Protein AF-A0A8S0YSN0-F1 (afdb_monomer_lite)

Structure (mmCIF, N/CA/C/O backbone):
data_AF-A0A8S0YSN0-F1
#
_entry.id   AF-A0A8S0YSN0-F1
#
loop_
_atom_site.group_PDB
_atom_site.id
_atom_site.type_symbol
_atom_site.label_atom_id
_atom_site.label_alt_id
_atom_site.label_comp_id
_atom_site.label_asym_id
_atom_site.label_entity_id
_atom_site.label_seq_id
_atom_site.pdbx_PDB_ins_code
_atom_site.Cartn_x
_atom_site.Cartn_y
_atom_site.Cartn_z
_atom_site.occupancy
_atom_site.B_iso_or_equiv
_atom_site.auth_seq_id
_atom_site.auth_comp_id
_atom_site.auth_asym_id
_atom_site.auth_atom_id
_atom_site.pdbx_PDB_model_num
ATOM 1 N N . MET A 1 1 ? 36.891 1.157 -20.241 1.00 52.44 1 MET A N 1
ATOM 2 C CA . MET A 1 1 ? 36.352 1.117 -18.858 1.00 52.44 1 MET A CA 1
ATOM 3 C C . MET A 1 1 ? 35.032 1.884 -18.650 1.00 52.44 1 MET A C 1
ATOM 5 O O . MET A 1 1 ? 34.377 1.630 -17.652 1.00 52.44 1 MET A O 1
ATOM 9 N N . GLY A 1 2 ? 34.573 2.764 -19.559 1.00 60.47 2 GLY A N 1
ATOM 10 C CA . GLY A 1 2 ? 33.332 3.544 -19.354 1.00 60.47 2 GLY A CA 1
ATOM 11 C C . GLY A 1 2 ? 31.995 2.825 -19.621 1.00 60.47 2 GLY A C 1
ATOM 12 O O . GLY A 1 2 ? 30.986 3.209 -19.040 1.00 60.47 2 GLY A O 1
ATOM 13 N N . GLY A 1 3 ? 31.969 1.784 -20.464 1.00 69.50 3 GLY A N 1
ATOM 14 C CA . GLY A 1 3 ? 30.727 1.084 -20.844 1.00 69.50 3 GLY A CA 1
ATOM 15 C C . GLY A 1 3 ? 30.120 0.228 -19.726 1.00 69.50 3 GLY A C 1
ATOM 16 O O . GLY A 1 3 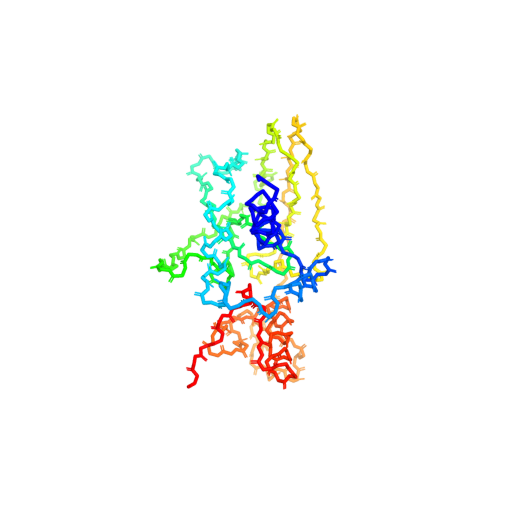? 28.929 0.325 -19.458 1.00 69.50 3 GLY A O 1
ATOM 17 N N . SER A 1 4 ? 30.953 -0.535 -19.010 1.00 76.25 4 SER A N 1
ATOM 18 C CA . SER A 1 4 ? 30.518 -1.386 -17.889 1.00 76.25 4 SER A CA 1
ATOM 19 C C . SER A 1 4 ? 29.930 -0.562 -16.733 1.00 76.25 4 SER A C 1
ATOM 21 O O . SER A 1 4 ? 28.870 -0.898 -16.217 1.00 76.25 4 SER A O 1
ATOM 23 N N . ARG A 1 5 ? 30.528 0.593 -16.402 1.00 85.44 5 ARG A N 1
ATOM 24 C CA . ARG A 1 5 ? 30.005 1.494 -15.360 1.00 85.44 5 ARG A CA 1
ATOM 25 C C . ARG A 1 5 ? 28.637 2.091 -15.715 1.00 85.44 5 ARG A C 1
ATOM 27 O O . ARG A 1 5 ? 27.805 2.236 -14.830 1.00 85.44 5 ARG A O 1
ATOM 34 N N . ARG A 1 6 ? 28.387 2.418 -16.989 1.00 88.00 6 ARG A N 1
ATOM 35 C CA . ARG A 1 6 ? 27.074 2.923 -17.440 1.00 88.00 6 ARG A CA 1
ATOM 36 C C . ARG A 1 6 ? 25.987 1.854 -17.362 1.00 88.00 6 ARG A C 1
ATOM 38 O O . ARG A 1 6 ? 24.873 2.173 -16.973 1.00 88.00 6 ARG A O 1
ATOM 45 N N . LEU A 1 7 ? 26.324 0.609 -17.695 1.00 91.56 7 LEU A N 1
ATOM 46 C CA . LEU A 1 7 ? 25.391 -0.513 -17.608 1.00 91.56 7 LEU A CA 1
ATOM 47 C C . LEU A 1 7 ? 24.988 -0.804 -16.156 1.00 91.56 7 LEU A C 1
ATOM 49 O O . LEU A 1 7 ? 23.814 -1.006 -15.877 1.00 91.56 7 LEU A O 1
ATOM 53 N N . VAL A 1 8 ? 25.948 -0.763 -15.225 1.00 93.00 8 VAL A N 1
ATOM 54 C CA . VAL A 1 8 ? 25.660 -0.931 -13.791 1.00 93.00 8 VAL A CA 1
ATOM 55 C C . VAL A 1 8 ? 24.715 0.162 -13.292 1.00 93.00 8 VAL A C 1
ATOM 57 O O . VAL A 1 8 ? 23.721 -0.155 -12.653 1.00 93.00 8 VAL A O 1
ATOM 60 N N . LEU A 1 9 ? 24.977 1.430 -13.624 1.00 95.00 9 LEU A N 1
ATOM 61 C CA . LEU A 1 9 ? 24.098 2.538 -13.230 1.00 95.00 9 LEU A CA 1
ATOM 62 C C . LEU A 1 9 ? 22.681 2.383 -13.801 1.00 95.00 9 LEU A C 1
ATOM 64 O O . LEU A 1 9 ? 21.715 2.602 -13.087 1.00 95.00 9 LEU A O 1
ATOM 68 N N . TYR A 1 10 ? 22.550 1.933 -15.053 1.00 95.69 10 TYR A N 1
ATOM 69 C CA . TYR A 1 10 ? 21.247 1.709 -15.680 1.00 95.69 10 TYR A CA 1
ATOM 70 C C . TYR A 1 10 ? 20.369 0.718 -14.900 1.00 95.69 10 TYR A C 1
ATOM 72 O O . TYR A 1 10 ? 19.194 0.996 -14.677 1.00 95.69 10 TYR A O 1
ATOM 80 N N . TYR A 1 11 ? 20.930 -0.414 -14.463 1.00 95.62 11 TYR A N 1
ATOM 81 C CA . TYR A 1 11 ? 20.171 -1.400 -13.688 1.00 95.62 11 TYR A CA 1
ATOM 82 C C . TYR A 1 11 ? 20.015 -1.020 -12.214 1.00 95.62 11 TYR A C 1
ATOM 84 O O . TYR A 1 11 ? 19.017 -1.398 -11.610 1.00 95.62 11 TYR A O 1
ATOM 92 N N . MET A 1 12 ? 20.939 -0.246 -11.636 1.00 95.56 12 MET A N 1
ATOM 93 C CA . MET A 1 12 ? 20.736 0.323 -10.298 1.00 95.56 12 MET A CA 1
ATOM 94 C C . MET A 1 12 ? 19.538 1.277 -10.285 1.00 95.56 12 MET A C 1
ATOM 96 O O . MET A 1 12 ? 18.651 1.101 -9.458 1.00 95.56 12 MET A O 1
ATOM 100 N N . ASP A 1 13 ? 19.435 2.180 -11.266 1.00 96.38 13 ASP A N 1
ATOM 101 C CA . ASP A 1 13 ? 18.269 3.061 -11.422 1.00 96.38 13 ASP A CA 1
ATOM 102 C C . ASP A 1 13 ? 16.961 2.257 -11.578 1.00 96.38 13 ASP A C 1
ATOM 104 O O . ASP A 1 13 ? 15.892 2.698 -11.159 1.00 96.38 13 ASP A O 1
ATOM 108 N N . PHE A 1 14 ? 17.010 1.093 -12.241 1.00 96.69 14 PHE A N 1
ATOM 109 C CA . PHE A 1 14 ? 15.848 0.212 -12.386 1.00 96.69 14 PHE A CA 1
ATOM 110 C C . PHE A 1 14 ? 15.438 -0.394 -11.045 1.00 96.69 14 PHE A C 1
ATOM 112 O O . PHE A 1 14 ? 14.259 -0.389 -10.705 1.00 96.69 14 PHE A O 1
ATOM 119 N N . ILE A 1 15 ? 16.408 -0.899 -10.283 1.00 95.94 15 ILE A N 1
ATOM 120 C CA . ILE A 1 15 ? 16.181 -1.490 -8.962 1.00 95.94 15 ILE A CA 1
ATOM 121 C C . ILE A 1 15 ? 15.625 -0.442 -7.993 1.00 95.94 15 ILE A C 1
ATOM 123 O O . ILE A 1 15 ? 14.650 -0.725 -7.302 1.00 95.94 15 ILE A O 1
ATOM 127 N N . GLU A 1 16 ? 16.192 0.766 -7.981 1.00 95.06 16 GLU A N 1
ATOM 128 C CA . GLU A 1 16 ? 15.693 1.887 -7.176 1.00 95.06 16 GLU A CA 1
ATOM 129 C C . GLU A 1 16 ? 14.254 2.242 -7.557 1.00 95.06 16 GLU A C 1
ATOM 131 O O . GLU A 1 16 ? 13.392 2.332 -6.687 1.00 95.06 16 GLU A O 1
ATOM 136 N N . LEU A 1 17 ? 13.960 2.346 -8.858 1.00 96.06 17 LEU A N 1
ATOM 137 C CA . LEU A 1 17 ? 12.602 2.601 -9.331 1.00 96.06 17 LEU A CA 1
ATOM 138 C C . LEU A 1 17 ? 11.628 1.485 -8.935 1.00 96.06 17 LEU A C 1
ATOM 140 O O . LEU A 1 17 ? 10.478 1.769 -8.615 1.00 96.06 17 LEU A O 1
ATOM 144 N N . VAL A 1 18 ? 12.055 0.222 -8.968 1.00 95.56 18 VAL A N 1
ATOM 145 C CA . VAL A 1 18 ? 11.228 -0.903 -8.518 1.00 95.56 18 VAL A CA 1
ATOM 146 C C . VAL A 1 18 ? 10.958 -0.797 -7.020 1.00 95.56 18 VAL A C 1
ATOM 148 O O . VAL A 1 18 ? 9.803 -0.924 -6.628 1.00 95.56 18 VAL A O 1
ATOM 151 N N . ALA A 1 19 ? 11.972 -0.531 -6.200 1.00 93.25 19 ALA A N 1
ATOM 152 C CA . ALA A 1 19 ? 11.839 -0.465 -4.746 1.00 93.25 19 ALA A CA 1
ATOM 153 C C . ALA A 1 19 ? 11.014 0.739 -4.255 1.00 93.25 19 ALA A C 1
ATOM 155 O O . ALA A 1 19 ? 10.259 0.605 -3.294 1.00 93.25 19 ALA A O 1
ATOM 156 N N . ASP A 1 20 ? 11.127 1.884 -4.931 1.00 92.94 20 ASP A N 1
ATOM 157 C CA . ASP A 1 20 ? 10.525 3.164 -4.530 1.00 92.94 20 ASP A CA 1
ATOM 158 C C . ASP A 1 20 ? 9.346 3.581 -5.430 1.00 92.94 20 ASP A C 1
ATOM 160 O O . ASP A 1 20 ? 9.003 4.757 -5.551 1.00 92.94 20 ASP A O 1
ATOM 164 N N . VAL A 1 21 ? 8.711 2.635 -6.135 1.00 95.12 21 VAL A N 1
ATOM 165 C CA . VAL A 1 21 ? 7.605 2.992 -7.036 1.00 95.12 21 VAL A CA 1
ATOM 166 C C . VAL A 1 21 ? 6.392 3.509 -6.260 1.00 95.12 21 VAL A C 1
ATOM 168 O O . VAL A 1 21 ? 5.848 2.843 -5.386 1.00 95.12 21 VAL A O 1
ATOM 171 N N . SER A 1 22 ? 5.873 4.657 -6.677 1.00 94.00 22 SER A N 1
ATOM 172 C CA . SER A 1 22 ? 4.601 5.219 -6.239 1.00 94.00 22 SER A CA 1
ATOM 173 C C . SER A 1 22 ? 3.742 5.540 -7.456 1.00 94.00 22 SER A C 1
ATOM 175 O O . SER A 1 22 ? 4.211 6.066 -8.469 1.00 94.00 22 SER A O 1
ATOM 177 N N . PHE A 1 23 ? 2.444 5.248 -7.355 1.00 94.00 23 PHE A N 1
ATOM 178 C CA . PHE A 1 23 ? 1.481 5.459 -8.433 1.00 94.00 23 PHE A CA 1
ATOM 179 C C . PHE A 1 23 ? 1.447 6.916 -8.911 1.00 94.00 23 PHE A C 1
ATOM 181 O O . PHE A 1 23 ? 1.227 7.162 -10.094 1.00 94.00 23 PHE A O 1
ATOM 188 N N . ARG A 1 24 ? 1.637 7.884 -8.003 1.00 92.00 24 ARG A N 1
ATOM 189 C CA . ARG A 1 24 ? 1.555 9.316 -8.334 1.00 92.00 24 ARG A CA 1
ATOM 190 C C . ARG A 1 24 ? 2.873 9.942 -8.752 1.00 92.00 24 ARG A C 1
ATOM 192 O O . ARG A 1 24 ? 2.845 10.937 -9.468 1.00 92.00 24 ARG A O 1
ATOM 199 N N . GLU A 1 25 ? 3.986 9.430 -8.246 1.00 92.94 25 GLU A N 1
ATOM 200 C CA . GLU A 1 25 ? 5.249 10.169 -8.279 1.00 92.94 25 GLU A CA 1
ATOM 201 C C . GLU A 1 25 ? 6.119 9.745 -9.461 1.00 92.94 25 GLU A C 1
ATOM 203 O O . GLU A 1 25 ? 6.585 10.591 -10.226 1.00 92.94 25 GLU A O 1
ATOM 208 N N . ASN A 1 26 ? 6.320 8.440 -9.646 1.00 94.81 26 ASN A N 1
ATOM 209 C CA . ASN A 1 26 ? 7.372 7.930 -10.525 1.00 94.81 26 ASN A CA 1
ATOM 210 C C . ASN A 1 26 ? 6.969 6.703 -11.364 1.00 94.81 26 ASN A C 1
ATOM 212 O O . ASN A 1 26 ? 7.810 6.181 -12.093 1.00 94.81 26 ASN A O 1
ATOM 216 N N . LEU A 1 27 ? 5.703 6.264 -11.353 1.00 94.12 27 LEU A N 1
ATOM 217 C CA . LEU A 1 27 ? 5.239 5.112 -12.145 1.00 94.12 27 LEU A CA 1
ATOM 218 C C . LEU A 1 27 ? 5.558 5.233 -13.649 1.00 94.12 27 LEU A C 1
ATOM 220 O O . LEU A 1 27 ? 5.901 4.251 -14.305 1.00 94.12 27 LEU A O 1
ATOM 224 N N . GLN A 1 28 ? 5.482 6.439 -14.206 1.00 93.81 28 GLN A N 1
ATOM 225 C CA . GLN A 1 28 ? 5.822 6.736 -15.599 1.00 93.81 28 GLN A CA 1
ATOM 226 C C . GLN A 1 28 ? 7.300 6.484 -15.939 1.00 93.81 28 GLN A C 1
ATOM 228 O O . GLN A 1 28 ? 7.636 6.260 -17.100 1.00 93.81 28 GLN A O 1
ATOM 233 N N . ASN A 1 29 ? 8.195 6.471 -14.946 1.00 96.12 29 ASN A N 1
ATOM 234 C CA . ASN A 1 29 ? 9.631 6.303 -15.179 1.00 96.12 29 ASN A CA 1
ATOM 235 C C . ASN A 1 29 ? 9.972 4.893 -15.697 1.00 96.12 29 ASN A C 1
ATOM 237 O O . ASN A 1 29 ? 11.034 4.702 -16.293 1.00 96.12 29 ASN A O 1
ATOM 241 N N . PHE A 1 30 ? 9.051 3.926 -15.573 1.00 94.25 30 PHE A N 1
ATOM 242 C CA . PHE A 1 30 ? 9.190 2.597 -16.174 1.00 94.25 30 PHE A CA 1
ATOM 243 C C . PHE A 1 30 ? 9.258 2.632 -17.709 1.00 94.25 30 PHE A C 1
ATOM 245 O O . PHE A 1 30 ? 9.786 1.697 -18.310 1.00 94.25 30 PHE A O 1
ATOM 252 N N . TRP A 1 31 ? 8.815 3.717 -18.362 1.00 93.50 31 TRP A N 1
ATOM 253 C CA . TRP A 1 31 ? 8.947 3.881 -19.815 1.00 93.50 31 TRP A CA 1
ATOM 254 C C . TRP A 1 31 ? 10.400 3.800 -20.305 1.00 93.50 31 TRP A C 1
ATOM 256 O O . TRP A 1 31 ? 10.635 3.316 -21.410 1.00 93.50 31 TRP A O 1
ATOM 266 N N . LYS A 1 32 ? 11.385 4.178 -19.472 1.00 95.44 32 LYS A N 1
ATOM 267 C CA . LYS A 1 32 ? 12.825 4.050 -19.781 1.00 95.44 32 LYS A CA 1
ATOM 268 C C . LYS A 1 32 ? 13.250 2.601 -20.074 1.00 95.44 32 LYS A C 1
ATOM 270 O O . LYS A 1 32 ? 14.224 2.392 -20.795 1.00 95.44 32 LYS A O 1
ATOM 275 N N . TYR A 1 33 ? 12.525 1.623 -19.534 1.00 95.12 33 TYR A N 1
ATOM 276 C CA . TYR A 1 33 ? 12.859 0.198 -19.589 1.00 95.12 33 TYR A CA 1
ATOM 277 C C . TYR A 1 33 ? 11.899 -0.612 -20.473 1.00 95.12 33 TYR A C 1
ATOM 279 O O . TYR A 1 33 ? 12.026 -1.825 -20.575 1.00 95.12 33 TYR A O 1
ATOM 287 N N . GLN A 1 34 ? 10.937 0.036 -21.143 1.00 91.06 34 GLN A N 1
ATOM 288 C CA . GLN A 1 34 ? 9.882 -0.649 -21.903 1.00 91.06 34 GLN A CA 1
ATOM 289 C C . GLN A 1 34 ? 10.414 -1.519 -23.058 1.00 91.06 34 GLN A C 1
ATOM 291 O O . GLN A 1 34 ? 9.786 -2.514 -23.411 1.00 91.06 34 GLN A O 1
ATOM 296 N N . ALA A 1 35 ? 11.538 -1.124 -23.660 1.00 93.06 35 ALA A N 1
ATOM 297 C CA . ALA A 1 35 ? 12.163 -1.820 -24.787 1.00 93.06 35 ALA A CA 1
ATOM 298 C C . ALA A 1 35 ? 13.322 -2.744 -24.371 1.00 93.06 35 ALA A C 1
ATOM 300 O O . ALA A 1 35 ? 14.002 -3.288 -25.238 1.00 93.06 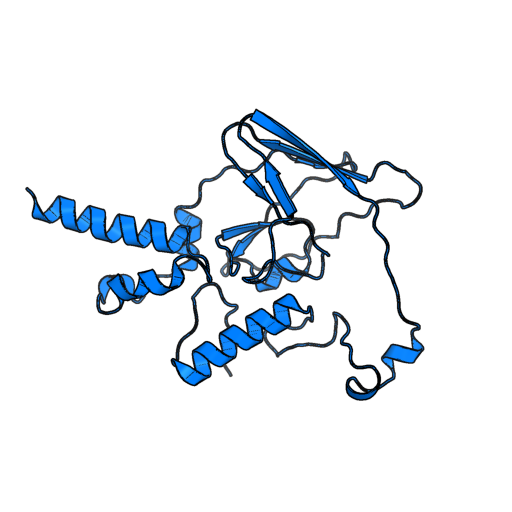35 ALA A O 1
ATOM 301 N N . ASP A 1 36 ? 13.578 -2.885 -23.068 1.00 94.88 36 ASP A N 1
ATOM 302 C CA . ASP A 1 36 ? 14.646 -3.734 -22.554 1.00 94.88 36 ASP A CA 1
ATOM 303 C C . ASP A 1 36 ? 14.100 -5.119 -22.182 1.00 94.88 36 ASP A C 1
ATOM 305 O O . ASP A 1 36 ? 13.435 -5.307 -21.162 1.00 94.88 36 ASP A O 1
ATOM 309 N N . ASP A 1 37 ? 14.394 -6.111 -23.023 1.00 94.44 37 ASP A N 1
ATOM 310 C CA . ASP A 1 37 ? 13.962 -7.491 -22.802 1.00 94.44 37 ASP A CA 1
ATOM 311 C C . ASP A 1 37 ? 14.628 -8.137 -21.573 1.00 94.44 37 ASP A C 1
ATOM 313 O O . ASP A 1 37 ? 14.092 -9.104 -21.032 1.00 94.44 37 ASP A O 1
ATOM 317 N N . THR A 1 38 ? 15.758 -7.609 -21.083 1.00 93.38 38 THR A N 1
ATOM 318 C CA . THR A 1 38 ? 16.475 -8.196 -19.936 1.00 93.38 38 THR A CA 1
ATOM 319 C C . THR A 1 38 ? 15.711 -8.066 -18.618 1.00 93.38 38 THR A C 1
ATOM 321 O O . THR A 1 38 ? 15.922 -8.868 -17.708 1.00 93.38 38 THR A O 1
ATOM 324 N N . VAL A 1 39 ? 14.796 -7.094 -18.516 1.00 93.19 39 VAL A N 1
ATOM 325 C CA . VAL A 1 39 ? 14.013 -6.824 -17.299 1.00 93.19 39 VAL A CA 1
ATOM 326 C C . VAL A 1 39 ? 12.561 -7.303 -17.376 1.00 93.19 39 VAL A C 1
ATOM 328 O O . VAL A 1 39 ? 11.807 -7.164 -16.412 1.00 93.19 39 VAL A O 1
ATOM 331 N N . LYS A 1 40 ? 12.149 -7.875 -18.511 1.00 88.31 40 LYS A N 1
ATOM 332 C CA . LYS A 1 40 ? 10.745 -8.179 -18.823 1.00 88.31 40 LYS A CA 1
ATOM 333 C C . LYS A 1 40 ? 10.139 -9.292 -17.967 1.00 88.31 40 LYS A C 1
ATOM 335 O O . LYS A 1 40 ? 8.993 -9.174 -17.538 1.00 88.31 40 LYS A O 1
ATOM 340 N N . ASP A 1 41 ? 10.907 -10.347 -17.709 1.00 88.69 41 ASP A N 1
ATOM 341 C CA . ASP A 1 41 ? 10.438 -11.559 -17.020 1.00 88.69 41 ASP A CA 1
ATOM 342 C C . ASP A 1 41 ? 10.859 -11.606 -15.539 1.00 88.69 41 ASP A C 1
ATOM 344 O O . ASP A 1 41 ? 10.853 -12.660 -14.901 1.00 88.69 41 ASP A O 1
ATOM 348 N N . LEU A 1 42 ? 11.225 -10.454 -14.970 1.00 92.81 42 LEU A N 1
ATOM 349 C CA . LEU A 1 42 ? 11.615 -10.345 -13.569 1.00 92.81 42 LEU A CA 1
ATOM 350 C C . LEU A 1 42 ? 10.397 -10.339 -12.640 1.00 92.81 42 LEU A C 1
ATOM 352 O O . LEU A 1 42 ? 9.385 -9.675 -12.881 1.00 92.81 42 LEU A O 1
ATOM 356 N N . ASN A 1 43 ? 10.526 -11.019 -11.501 1.00 91.81 43 ASN A N 1
ATOM 357 C CA . ASN A 1 43 ? 9.574 -10.893 -10.407 1.00 91.81 43 ASN A CA 1
ATOM 358 C C . ASN A 1 43 ? 9.828 -9.582 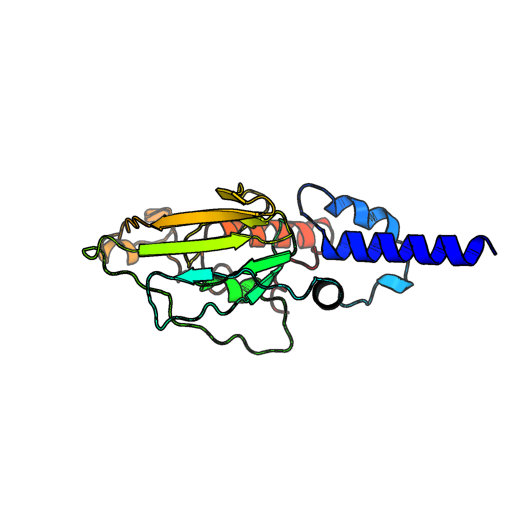-9.644 1.00 91.81 43 ASN A C 1
ATOM 360 O O . ASN A 1 43 ? 10.568 -9.550 -8.665 1.00 91.81 43 ASN A O 1
ATOM 364 N N . LEU A 1 44 ? 9.213 -8.489 -10.104 1.00 93.06 44 LEU A N 1
ATOM 365 C CA . LEU A 1 44 ? 9.429 -7.148 -9.539 1.00 93.06 44 LEU A CA 1
ATOM 366 C C . LEU A 1 44 ? 9.065 -7.045 -8.050 1.00 93.06 44 LEU A C 1
ATOM 368 O O . LEU A 1 44 ? 9.673 -6.269 -7.321 1.00 93.06 44 LEU A O 1
ATOM 372 N N . LEU A 1 45 ? 8.106 -7.851 -7.586 1.00 91.81 45 LEU A N 1
ATOM 373 C CA . LEU A 1 45 ? 7.694 -7.883 -6.183 1.00 91.81 45 LEU A CA 1
ATOM 374 C C . LEU A 1 45 ? 8.778 -8.497 -5.288 1.00 91.81 45 LEU A C 1
ATOM 376 O O . LEU A 1 45 ? 9.070 -7.984 -4.211 1.00 91.81 45 LEU A O 1
ATOM 380 N N . GLU A 1 46 ? 9.385 -9.587 -5.754 1.00 91.94 46 GLU A N 1
ATOM 381 C CA . GLU A 1 46 ? 10.504 -10.246 -5.081 1.00 91.94 46 GLU A CA 1
ATOM 382 C C . GLU A 1 46 ? 11.771 -9.391 -5.140 1.00 91.94 46 GLU A C 1
ATOM 384 O O . GLU A 1 46 ? 12.480 -9.292 -4.145 1.00 91.94 46 GLU A O 1
ATOM 389 N N . LEU A 1 47 ? 12.010 -8.704 -6.262 1.00 93.44 47 LEU A N 1
ATOM 390 C CA . LEU A 1 47 ? 13.111 -7.752 -6.386 1.00 93.44 47 LEU A CA 1
ATOM 391 C C . LEU A 1 47 ? 12.975 -6.604 -5.377 1.00 93.44 47 LEU A C 1
ATOM 393 O O . LEU A 1 47 ? 13.932 -6.327 -4.661 1.00 93.44 47 LEU A O 1
ATOM 397 N N . ALA A 1 48 ? 11.789 -5.989 -5.272 1.00 93.69 48 ALA A N 1
ATOM 398 C CA . ALA A 1 48 ? 11.516 -4.945 -4.282 1.00 93.69 48 ALA A CA 1
ATOM 399 C C . ALA A 1 48 ? 11.740 -5.449 -2.845 1.00 93.69 48 ALA A C 1
ATOM 401 O O . ALA A 1 48 ? 12.402 -4.784 -2.052 1.00 93.69 48 ALA A O 1
ATOM 402 N N . LEU A 1 49 ? 11.260 -6.659 -2.525 1.00 91.94 49 LEU A N 1
ATOM 403 C CA . LEU A 1 49 ? 11.490 -7.292 -1.222 1.00 91.94 49 LEU A CA 1
ATOM 404 C C . LEU A 1 49 ? 12.972 -7.548 -0.929 1.00 91.94 49 LEU A C 1
ATOM 406 O O . LEU A 1 49 ? 13.400 -7.365 0.206 1.00 91.94 49 LEU A O 1
ATOM 410 N N . ALA A 1 50 ? 13.738 -8.003 -1.921 1.00 92.38 50 ALA A N 1
ATOM 411 C CA . ALA A 1 50 ? 15.132 -8.401 -1.746 1.00 92.38 50 ALA A CA 1
ATOM 412 C C . ALA A 1 50 ? 16.064 -7.213 -1.471 1.00 92.38 50 ALA A C 1
ATOM 414 O O . ALA A 1 50 ? 17.095 -7.384 -0.821 1.00 92.38 50 ALA A O 1
ATOM 415 N N . VAL A 1 51 ? 15.712 -6.026 -1.970 1.00 92.75 51 VAL A N 1
ATOM 416 C CA . VAL A 1 51 ? 16.509 -4.801 -1.797 1.00 92.75 51 VAL A CA 1
ATOM 417 C C . VAL A 1 51 ? 15.991 -3.898 -0.682 1.00 92.75 51 VAL A C 1
ATOM 419 O O . VAL A 1 51 ? 16.689 -2.969 -0.279 1.00 92.75 51 VAL A O 1
ATOM 422 N N . HIS A 1 52 ? 14.792 -4.169 -0.158 1.00 87.94 52 HIS A N 1
ATOM 423 C CA . HIS A 1 52 ? 14.267 -3.439 0.985 1.00 87.94 52 HIS A CA 1
ATOM 424 C C . HIS A 1 52 ? 15.115 -3.726 2.233 1.00 87.94 52 HIS A C 1
ATOM 426 O O . HIS A 1 52 ? 15.419 -4.884 2.535 1.00 87.94 52 HIS A O 1
ATOM 432 N N . PRO A 1 53 ? 15.493 -2.697 3.004 1.00 83.69 53 PRO A N 1
ATOM 433 C CA . PRO A 1 53 ? 16.316 -2.889 4.184 1.00 83.69 53 PRO A CA 1
ATOM 434 C C . PRO A 1 53 ? 15.573 -3.683 5.274 1.00 83.69 53 PRO A C 1
ATOM 436 O O . PRO A 1 53 ? 14.385 -3.480 5.528 1.00 83.69 53 PRO A O 1
ATOM 439 N N . ASN A 1 54 ? 16.291 -4.582 5.949 1.00 73.19 54 ASN A N 1
ATOM 440 C CA . ASN A 1 54 ? 15.762 -5.406 7.042 1.00 73.19 54 ASN A CA 1
ATOM 441 C C . ASN A 1 54 ? 15.838 -4.669 8.388 1.00 73.19 54 ASN A C 1
ATOM 443 O O . ASN A 1 54 ? 16.528 -5.116 9.304 1.00 73.19 54 ASN A O 1
ATOM 447 N N . TRP A 1 55 ? 15.149 -3.538 8.518 1.00 73.62 55 TRP A N 1
ATOM 448 C CA . TRP A 1 55 ? 14.894 -2.936 9.827 1.00 73.62 55 TRP A CA 1
ATOM 449 C C . TRP A 1 55 ? 13.400 -2.953 10.119 1.00 73.62 55 TRP A C 1
ATOM 451 O O . TRP A 1 55 ? 12.563 -2.684 9.261 1.00 73.62 55 TRP A O 1
ATOM 461 N N . THR A 1 56 ? 13.073 -3.302 11.354 1.00 71.06 56 THR A N 1
ATOM 462 C CA . THR A 1 56 ? 11.725 -3.198 11.902 1.00 71.06 56 THR A CA 1
ATOM 463 C C . THR A 1 56 ? 11.733 -2.084 12.925 1.00 71.06 56 THR A C 1
ATOM 465 O O . THR A 1 56 ? 12.659 -2.007 13.732 1.00 71.06 56 THR A O 1
ATOM 468 N N . LEU A 1 57 ? 10.710 -1.235 12.894 1.00 81.12 57 LEU A N 1
ATOM 469 C CA . LEU A 1 57 ? 10.538 -0.223 13.928 1.00 81.12 57 LEU A CA 1
ATOM 470 C C . LEU A 1 57 ? 10.305 -0.896 15.269 1.00 81.12 57 LEU A C 1
ATOM 472 O O . LEU A 1 57 ? 9.569 -1.887 15.345 1.00 81.12 57 LEU A O 1
ATOM 476 N N . ASP A 1 58 ? 10.933 -0.337 16.297 1.00 85.44 58 ASP A N 1
ATOM 477 C CA . ASP A 1 58 ? 10.641 -0.724 17.663 1.00 85.44 58 ASP A CA 1
ATOM 478 C C . ASP A 1 58 ? 9.280 -0.131 18.030 1.00 85.44 58 ASP A C 1
ATOM 480 O O . ASP A 1 58 ? 9.053 1.079 17.909 1.00 85.44 58 ASP A O 1
ATOM 484 N N . VAL A 1 59 ? 8.341 -1.014 18.362 1.00 89.12 59 VAL A N 1
ATOM 485 C CA . VAL A 1 59 ? 6.958 -0.647 18.643 1.00 89.12 59 VAL A CA 1
ATOM 486 C C . VAL A 1 59 ? 6.556 -1.197 19.987 1.00 89.12 59 VAL A C 1
ATOM 488 O O . VAL A 1 59 ? 6.496 -2.408 20.197 1.00 89.12 59 VAL A O 1
ATOM 491 N N . THR A 1 60 ? 6.181 -0.283 20.870 1.00 90.38 60 THR A N 1
ATOM 492 C CA . THR A 1 60 ? 5.602 -0.609 22.164 1.00 90.38 60 THR A CA 1
ATOM 493 C C . THR A 1 60 ? 4.088 -0.450 22.096 1.00 90.38 60 THR A C 1
ATOM 495 O O . THR A 1 60 ? 3.565 0.618 21.772 1.00 90.38 60 THR A O 1
ATOM 498 N N . LEU A 1 61 ? 3.370 -1.524 22.421 1.00 89.81 61 LEU A N 1
ATOM 499 C CA . LEU A 1 61 ? 1.912 -1.546 22.490 1.00 89.81 61 LEU A CA 1
ATOM 500 C C . LEU A 1 61 ? 1.436 -1.376 23.937 1.00 89.81 61 LEU A C 1
ATOM 502 O O . LEU A 1 61 ? 2.102 -1.787 24.885 1.00 89.81 61 LEU A O 1
ATOM 506 N N . SER A 1 62 ? 0.225 -0.847 24.100 1.00 86.88 62 SER A N 1
ATOM 507 C CA . SER A 1 62 ? -0.485 -0.850 25.391 1.00 86.88 62 SER A CA 1
ATOM 508 C C . SER A 1 62 ? -0.677 -2.252 25.994 1.00 86.88 62 SER A C 1
ATOM 510 O O . SER A 1 62 ? -0.692 -2.414 27.214 1.00 86.88 62 SER A O 1
ATOM 512 N N . GLN A 1 63 ? -0.799 -3.280 25.152 1.00 83.50 63 GLN A N 1
ATOM 513 C CA . GLN A 1 63 ? -0.863 -4.679 25.575 1.00 83.50 63 GLN A CA 1
ATOM 514 C C . GLN A 1 63 ? 0.547 -5.256 25.709 1.00 83.50 63 GLN A C 1
ATOM 516 O O . GLN A 1 63 ? 1.187 -5.562 24.709 1.00 83.50 63 GLN A O 1
ATOM 521 N N . LYS A 1 64 ? 1.010 -5.448 26.950 1.00 74.44 64 LYS A N 1
ATOM 522 C CA . LYS A 1 64 ? 2.386 -5.891 27.252 1.00 74.44 64 LYS A CA 1
ATOM 523 C C . LYS A 1 64 ? 2.759 -7.271 26.698 1.00 74.44 64 LYS A C 1
ATOM 525 O O . LYS A 1 64 ? 3.937 -7.552 26.528 1.00 74.44 64 LYS A O 1
ATOM 530 N N . GLU A 1 65 ? 1.776 -8.131 26.460 1.00 76.81 65 GLU A N 1
ATOM 531 C CA . GLU A 1 65 ? 1.979 -9.499 25.958 1.00 76.81 65 GLU A CA 1
ATOM 532 C C . GLU A 1 65 ? 1.893 -9.582 24.426 1.00 76.81 65 GLU A C 1
ATOM 534 O O . GLU A 1 65 ? 2.217 -10.615 23.840 1.00 76.81 65 GLU A O 1
ATOM 539 N N . ALA A 1 66 ? 1.446 -8.508 23.768 1.00 79.12 66 ALA A N 1
ATOM 540 C CA . ALA A 1 66 ? 1.292 -8.475 22.326 1.00 79.12 66 ALA A CA 1
ATOM 541 C C . ALA A 1 66 ? 2.616 -8.089 21.660 1.00 79.12 66 ALA A C 1
ATOM 543 O O . ALA A 1 66 ? 3.183 -7.037 21.944 1.00 79.12 66 ALA A O 1
ATOM 544 N N . ASN A 1 67 ? 3.066 -8.918 20.721 1.00 81.56 67 ASN A N 1
ATOM 545 C CA . ASN A 1 67 ? 4.192 -8.599 19.850 1.00 81.56 67 ASN A CA 1
ATOM 546 C C . ASN A 1 67 ? 3.677 -8.155 18.481 1.00 81.56 67 ASN A C 1
ATOM 548 O O . ASN A 1 67 ? 2.764 -8.771 17.924 1.00 81.56 67 ASN A O 1
ATOM 552 N N . VAL A 1 68 ? 4.284 -7.111 17.918 1.00 86.88 68 VAL A N 1
ATOM 553 C CA . VAL A 1 68 ? 3.969 -6.663 16.560 1.00 86.88 68 VAL A CA 1
ATOM 554 C C . VAL A 1 68 ? 4.613 -7.604 15.552 1.00 86.88 68 VAL A C 1
ATOM 556 O O . VAL A 1 68 ? 5.831 -7.771 15.524 1.00 86.88 68 VAL A O 1
ATOM 559 N N . ILE A 1 69 ? 3.788 -8.191 14.688 1.00 86.69 69 ILE A N 1
ATOM 560 C CA . ILE A 1 69 ? 4.259 -8.933 13.524 1.00 86.69 69 ILE A CA 1
ATOM 561 C C . ILE A 1 69 ? 4.061 -8.045 12.301 1.00 86.69 69 ILE A C 1
ATOM 563 O O . ILE A 1 69 ? 2.939 -7.743 11.896 1.00 86.69 69 ILE A O 1
ATOM 567 N N . TRP A 1 70 ? 5.178 -7.611 11.728 1.00 89.56 70 TRP A N 1
ATOM 568 C CA . TRP A 1 70 ? 5.192 -6.772 10.541 1.00 89.56 70 TRP A CA 1
ATOM 569 C C . TRP A 1 70 ? 4.991 -7.602 9.276 1.00 89.56 70 TRP A C 1
ATOM 571 O O . TRP A 1 70 ? 5.723 -8.557 9.004 1.00 89.56 70 TRP A O 1
ATOM 581 N N . HIS A 1 71 ? 4.023 -7.196 8.464 1.00 91.25 71 HIS A N 1
ATOM 582 C CA . HIS A 1 71 ? 3.750 -7.772 7.159 1.00 91.25 71 HIS A CA 1
ATOM 583 C C . HIS A 1 71 ? 4.224 -6.815 6.061 1.00 91.25 71 HIS A C 1
ATOM 585 O O . HIS A 1 71 ? 3.737 -5.683 6.004 1.00 91.25 71 HIS A O 1
ATOM 591 N N . PRO A 1 72 ? 5.141 -7.238 5.171 1.00 93.06 72 PRO A N 1
ATOM 592 C CA . PRO A 1 72 ? 5.471 -6.452 3.995 1.00 93.06 72 PRO A CA 1
ATOM 593 C C . PRO A 1 72 ? 4.300 -6.478 3.015 1.00 93.06 72 PRO A C 1
ATOM 595 O O . PRO A 1 72 ? 3.836 -7.546 2.592 1.00 93.06 72 PRO A O 1
ATOM 598 N N . VAL A 1 73 ? 3.833 -5.289 2.659 1.00 93.31 73 VAL A N 1
ATOM 599 C CA . VAL A 1 73 ? 2.743 -5.073 1.715 1.00 93.31 73 VAL A CA 1
ATOM 600 C C . VAL A 1 73 ? 3.184 -4.128 0.611 1.00 93.31 73 VAL A C 1
ATOM 602 O O . VAL A 1 73 ? 3.901 -3.157 0.851 1.00 93.31 73 VAL A O 1
ATOM 605 N N . MET A 1 74 ? 2.734 -4.405 -0.608 1.00 93.69 74 MET A N 1
ATOM 606 C CA . MET A 1 74 ? 2.952 -3.521 -1.742 1.00 93.69 74 MET A CA 1
ATOM 607 C C . MET A 1 74 ? 1.690 -2.695 -1.988 1.00 93.69 74 MET A C 1
ATOM 609 O O . MET A 1 74 ? 0.613 -3.239 -2.241 1.00 93.69 74 MET A O 1
ATOM 613 N N . THR A 1 75 ? 1.820 -1.374 -1.900 1.00 94.12 75 THR A N 1
ATOM 614 C CA . THR A 1 75 ? 0.701 -0.431 -2.012 1.00 94.12 75 THR A CA 1
ATOM 615 C C . THR A 1 75 ? 0.860 0.479 -3.232 1.00 94.12 75 THR A C 1
ATOM 617 O O . THR A 1 75 ? 1.882 0.466 -3.912 1.00 94.12 75 THR A O 1
ATOM 620 N N . GLU A 1 76 ? -0.146 1.310 -3.520 1.00 94.38 76 GLU A N 1
ATOM 621 C CA . GLU A 1 76 ? -0.030 2.333 -4.574 1.00 94.38 76 GLU A CA 1
ATOM 622 C C . GLU A 1 76 ? 0.872 3.520 -4.174 1.00 94.38 76 GLU A C 1
ATOM 624 O O . GLU A 1 76 ? 1.125 4.381 -5.012 1.00 94.38 76 GLU A O 1
ATOM 629 N N . VAL A 1 77 ? 1.337 3.591 -2.920 1.00 93.62 77 VAL A N 1
ATOM 630 C CA . VAL A 1 77 ? 2.284 4.615 -2.434 1.00 93.62 77 VAL A CA 1
ATOM 631 C C . VAL A 1 77 ? 3.698 4.062 -2.220 1.00 93.62 77 VAL A C 1
ATOM 633 O O . VAL A 1 77 ? 4.544 4.780 -1.703 1.00 93.62 77 VAL A O 1
ATOM 636 N N . GLY A 1 78 ? 3.945 2.806 -2.603 1.00 93.12 78 GLY A N 1
ATOM 637 C CA . GLY A 1 78 ? 5.220 2.115 -2.409 1.00 93.12 78 GLY A CA 1
ATOM 638 C C . GLY A 1 78 ? 5.122 0.886 -1.518 1.00 93.12 78 GLY A C 1
ATOM 639 O O . GLY A 1 78 ? 4.034 0.454 -1.111 1.00 93.12 78 GLY A O 1
ATOM 640 N N . MET A 1 79 ? 6.284 0.298 -1.244 1.00 92.69 79 MET A N 1
ATOM 641 C CA . MET A 1 79 ? 6.419 -0.789 -0.283 1.00 92.69 79 MET A CA 1
ATOM 642 C C . MET A 1 79 ? 6.218 -0.252 1.137 1.00 92.69 79 MET A C 1
ATOM 644 O O . MET A 1 79 ? 6.737 0.799 1.503 1.00 92.69 79 MET A O 1
ATOM 648 N N . CYS A 1 80 ? 5.441 -0.965 1.947 1.00 92.44 80 CYS A N 1
ATOM 649 C CA . CYS A 1 80 ? 5.180 -0.609 3.336 1.00 92.44 80 CYS A CA 1
ATOM 650 C C . CYS A 1 80 ? 5.281 -1.843 4.233 1.00 92.44 80 CYS A C 1
ATOM 652 O O . CYS A 1 80 ? 5.069 -2.976 3.799 1.00 92.44 80 CYS A O 1
ATOM 654 N N . LEU A 1 81 ? 5.535 -1.607 5.517 1.00 92.69 81 LEU A N 1
ATOM 655 C CA . LEU A 1 81 ? 5.309 -2.591 6.567 1.00 92.69 81 LEU A CA 1
ATOM 656 C C . LEU A 1 81 ? 3.994 -2.244 7.270 1.00 92.69 81 LEU A C 1
ATOM 658 O O . LEU A 1 81 ? 3.756 -1.089 7.616 1.00 92.69 81 LEU A O 1
ATOM 662 N N . THR A 1 82 ? 3.130 -3.234 7.472 1.00 92.94 82 THR A N 1
ATOM 663 C CA . THR A 1 82 ? 1.845 -3.058 8.161 1.00 92.94 82 THR A CA 1
ATOM 664 C C . THR A 1 82 ? 1.665 -4.107 9.249 1.00 92.94 82 THR A C 1
ATOM 666 O O . THR A 1 82 ? 2.172 -5.222 9.145 1.00 92.94 82 THR A O 1
ATOM 669 N N . PHE A 1 83 ? 0.926 -3.760 10.293 1.00 92.62 83 PHE A N 1
ATOM 670 C CA . PHE A 1 83 ? 0.466 -4.687 11.319 1.00 92.62 83 PHE A CA 1
ATOM 671 C C . PHE A 1 83 ? -0.974 -4.335 11.694 1.00 92.62 83 PHE A C 1
ATOM 673 O O . PHE A 1 83 ? -1.463 -3.257 11.356 1.00 92.62 83 PHE A O 1
ATOM 680 N N . ASN A 1 84 ? -1.660 -5.246 12.386 1.00 92.25 84 ASN A N 1
ATOM 681 C CA . ASN A 1 84 ? -3.045 -5.049 12.831 1.00 92.25 84 ASN A CA 1
ATOM 682 C C . ASN A 1 84 ? -4.034 -4.689 11.695 1.00 92.25 84 ASN A C 1
ATOM 684 O O . ASN A 1 84 ? -4.967 -3.911 11.887 1.00 92.25 84 ASN A O 1
ATOM 688 N N . SER A 1 85 ? -3.828 -5.254 10.501 1.00 93.38 85 SER A N 1
ATOM 689 C CA . SER A 1 85 ? -4.677 -5.048 9.324 1.00 93.38 85 SER A CA 1
ATOM 690 C C . SER A 1 85 ? -5.141 -6.391 8.771 1.00 93.38 85 SER A C 1
ATOM 692 O O . SER A 1 85 ? -4.321 -7.240 8.421 1.00 93.38 85 SER A O 1
ATOM 694 N N . LEU A 1 86 ? -6.459 -6.586 8.667 1.00 92.38 86 LEU A N 1
ATOM 695 C CA . LEU A 1 86 ? -7.028 -7.781 8.037 1.00 92.38 86 LEU A CA 1
ATOM 696 C C . LEU A 1 86 ? -6.844 -7.734 6.521 1.00 92.38 86 LEU A C 1
ATOM 698 O O . LEU A 1 86 ? -6.598 -8.760 5.894 1.00 92.38 86 LEU A O 1
ATOM 702 N N . TYR A 1 87 ? -6.925 -6.541 5.931 1.00 93.31 87 TYR A N 1
ATOM 703 C CA . TYR A 1 87 ? -6.840 -6.360 4.480 1.00 93.31 87 TYR A CA 1
ATOM 704 C C . TYR A 1 87 ? -5.405 -6.337 3.943 1.00 93.31 87 TYR A C 1
ATOM 706 O O . TYR A 1 87 ? -5.211 -6.291 2.727 1.00 93.31 87 TYR A O 1
ATOM 714 N N . ALA A 1 88 ? -4.406 -6.468 4.821 1.00 92.81 88 ALA A N 1
ATOM 715 C CA . ALA A 1 88 ? -3.019 -6.705 4.434 1.00 92.81 88 ALA A CA 1
ATOM 716 C C . ALA A 1 88 ? -2.860 -7.951 3.542 1.00 92.81 88 ALA A C 1
ATOM 718 O O . ALA A 1 88 ? -1.980 -7.965 2.683 1.00 92.81 88 ALA A O 1
ATOM 719 N N . GLU A 1 89 ? -3.744 -8.951 3.663 1.00 91.25 89 GLU A N 1
ATOM 720 C CA . GLU A 1 89 ? -3.732 -10.154 2.817 1.00 91.25 89 GLU A CA 1
ATOM 721 C C . GLU A 1 89 ? -3.818 -9.841 1.317 1.00 91.25 89 GLU A C 1
ATOM 723 O O . GLU A 1 89 ? -3.193 -10.514 0.499 1.00 91.25 89 GLU A O 1
ATOM 728 N N . PHE A 1 90 ? -4.548 -8.782 0.947 1.00 90.81 90 PHE A N 1
ATOM 729 C CA . PHE A 1 90 ? -4.732 -8.401 -0.450 1.00 90.81 90 PHE A CA 1
ATOM 730 C C . PHE A 1 90 ? -3.498 -7.713 -1.030 1.00 90.81 90 PHE A C 1
ATOM 732 O O . PHE A 1 90 ? -3.346 -7.677 -2.244 1.00 90.81 90 PHE A O 1
ATOM 739 N N . GLN A 1 91 ? -2.612 -7.180 -0.191 1.00 91.75 91 GLN A N 1
ATOM 740 C CA . GLN A 1 91 ? -1.405 -6.461 -0.607 1.00 91.75 91 GLN A CA 1
ATOM 741 C C . GLN A 1 91 ? -0.118 -7.203 -0.227 1.00 91.75 91 GLN A C 1
ATOM 743 O O . GLN A 1 91 ? 0.976 -6.678 -0.425 1.00 91.75 91 GLN A O 1
ATOM 748 N N . TYR A 1 92 ? -0.235 -8.412 0.323 1.00 91.88 92 TYR A N 1
ATOM 749 C CA . TYR A 1 92 ? 0.888 -9.157 0.871 1.00 91.88 92 TYR A CA 1
ATOM 750 C C . TYR A 1 92 ? 1.921 -9.505 -0.205 1.00 91.88 92 TYR A C 1
ATOM 752 O O . TYR A 1 92 ? 1.597 -10.084 -1.244 1.00 91.88 92 TYR A O 1
ATOM 760 N N . MET A 1 93 ? 3.184 -9.147 0.045 1.00 89.81 93 MET A N 1
ATOM 761 C CA . MET A 1 93 ? 4.233 -9.273 -0.971 1.00 89.81 93 MET A CA 1
ATOM 762 C C . MET A 1 93 ? 4.758 -10.702 -1.131 1.00 89.81 93 MET A C 1
ATOM 764 O O . MET A 1 93 ? 5.203 -11.085 -2.211 1.00 89.81 93 MET A O 1
ATOM 768 N N . ARG A 1 94 ? 4.725 -11.506 -0.063 1.00 86.31 94 ARG A N 1
ATOM 769 C CA . ARG A 1 94 ? 5.298 -12.858 -0.069 1.00 86.31 94 ARG A CA 1
ATOM 770 C C . ARG A 1 94 ? 4.273 -13.863 -0.589 1.00 86.31 94 ARG A C 1
ATOM 772 O O . ARG A 1 94 ? 3.584 -14.528 0.178 1.00 86.31 94 ARG A O 1
ATOM 779 N N . GLN A 1 95 ? 4.130 -13.901 -1.915 1.00 77.12 95 GLN A N 1
ATOM 780 C CA . GLN A 1 95 ? 3.138 -14.725 -2.626 1.00 77.12 95 GLN A CA 1
ATOM 781 C C . GLN A 1 95 ? 3.403 -16.237 -2.520 1.00 77.12 95 GLN A C 1
ATOM 783 O O . GLN A 1 95 ? 2.507 -17.038 -2.774 1.00 77.12 95 GLN A O 1
ATOM 788 N N . ASP A 1 96 ? 4.626 -16.620 -2.164 1.00 80.38 96 ASP A N 1
ATOM 789 C CA . ASP A 1 96 ? 5.074 -17.987 -1.902 1.00 80.38 96 ASP A CA 1
ATOM 790 C C . ASP A 1 96 ? 4.573 -18.531 -0.555 1.00 80.38 96 ASP A C 1
ATOM 792 O O . ASP A 1 96 ? 4.445 -19.744 -0.377 1.00 80.38 96 ASP A O 1
ATOM 796 N N . MET A 1 97 ? 4.244 -17.643 0.384 1.00 83.38 97 MET A N 1
ATOM 797 C CA . MET A 1 97 ? 3.744 -18.015 1.698 1.00 83.38 97 MET A CA 1
ATOM 798 C C . MET A 1 97 ? 2.234 -17.852 1.801 1.00 83.38 97 MET A C 1
ATOM 800 O O . MET A 1 97 ? 1.636 -16.871 1.362 1.00 83.38 97 MET A O 1
ATOM 804 N N . LYS A 1 98 ? 1.598 -18.818 2.465 1.00 84.38 98 LYS A N 1
ATOM 805 C CA . LYS A 1 98 ? 0.180 -18.721 2.797 1.00 84.38 98 LYS A CA 1
ATOM 806 C C . LYS A 1 98 ? -0.024 -17.607 3.825 1.00 84.38 98 LYS A C 1
ATOM 808 O O . LYS A 1 98 ? 0.610 -17.623 4.878 1.00 84.38 98 LYS A O 1
ATOM 813 N N . TRP A 1 99 ? -0.948 -16.689 3.546 1.00 87.81 99 TRP A N 1
ATOM 814 C CA . TRP A 1 99 ? -1.388 -15.701 4.529 1.00 87.81 99 TRP A CA 1
ATOM 815 C C . TRP A 1 99 ? -1.988 -16.399 5.754 1.00 87.81 99 TRP A C 1
ATOM 817 O O . TRP A 1 99 ? -2.858 -17.268 5.630 1.00 87.81 99 TRP A O 1
ATOM 827 N N . ILE A 1 100 ? -1.514 -16.014 6.936 1.00 86.81 100 ILE A N 1
ATOM 828 C CA . ILE A 1 100 ? -2.016 -16.495 8.221 1.00 86.81 100 ILE A CA 1
ATOM 829 C C . ILE A 1 100 ? -2.706 -15.305 8.890 1.00 86.81 100 ILE A C 1
ATOM 831 O O . ILE A 1 100 ? -2.010 -14.384 9.322 1.00 86.81 100 ILE A O 1
ATOM 835 N N . PRO A 1 101 ? -4.049 -15.300 8.977 1.00 84.75 101 PRO A N 1
ATOM 836 C CA . PRO A 1 101 ? -4.774 -14.246 9.668 1.00 84.75 101 PRO A CA 1
ATOM 837 C C . PRO A 1 101 ? -4.342 -14.171 11.129 1.00 84.75 101 PRO A C 1
ATOM 839 O O . PRO A 1 101 ? -4.288 -15.191 11.819 1.00 84.75 101 PRO A O 1
ATOM 842 N N . GLN A 1 102 ? -4.066 -12.961 11.599 1.00 84.00 102 GLN A N 1
ATOM 843 C CA . GLN A 1 102 ? -3.772 -12.701 13.001 1.00 84.00 102 GLN A CA 1
ATOM 844 C C . GLN A 1 102 ? -4.983 -12.066 13.681 1.00 84.00 102 GLN A C 1
ATOM 846 O O . GLN A 1 102 ? -5.720 -11.309 13.039 1.00 84.00 102 GLN A O 1
ATOM 851 N N . PRO A 1 103 ? -5.217 -12.369 14.969 1.00 87.31 103 PRO A N 1
ATOM 852 C CA . PRO A 1 103 ? -6.242 -11.677 15.726 1.00 87.31 103 PRO A CA 1
ATOM 853 C C . PRO A 1 103 ? -5.911 -10.185 15.783 1.00 87.31 103 PRO A C 1
ATOM 855 O O . PRO A 1 103 ? -4.761 -9.793 15.981 1.00 87.31 103 PRO A O 1
ATOM 858 N N . LEU A 1 104 ? -6.936 -9.355 15.608 1.00 89.06 104 LEU A N 1
ATOM 859 C CA . LEU A 1 104 ? -6.787 -7.914 15.750 1.00 89.06 104 LEU A CA 1
ATOM 860 C C . LEU A 1 104 ? -6.461 -7.561 17.199 1.00 89.06 104 LEU A C 1
ATOM 862 O O . LEU A 1 104 ? -7.068 -8.092 18.130 1.00 89.06 104 LEU A O 1
ATOM 866 N N . LEU A 1 105 ? -5.543 -6.616 17.371 1.00 87.56 105 LEU A N 1
ATOM 867 C CA . LEU A 1 105 ? -5.278 -5.986 18.653 1.00 87.56 105 LEU A CA 1
ATOM 868 C C . LEU A 1 105 ? -6.522 -5.200 19.065 1.00 87.56 105 LEU A C 1
ATOM 870 O O . LEU A 1 105 ? -6.960 -4.285 18.365 1.00 87.56 105 LEU A O 1
ATOM 874 N N . GLN A 1 106 ? -7.096 -5.571 20.207 1.00 85.12 106 GLN A N 1
ATOM 875 C CA . GLN A 1 106 ? -8.293 -4.939 20.752 1.00 85.12 106 GLN A CA 1
ATOM 876 C C . GLN A 1 106 ? -7.969 -4.201 22.040 1.00 85.12 106 GLN A C 1
ATOM 878 O O . GLN A 1 106 ? -7.362 -4.756 22.948 1.00 85.12 106 GLN A O 1
ATOM 883 N N . CYS A 1 107 ? -8.422 -2.962 22.145 1.00 82.19 107 CYS A N 1
ATOM 884 C CA . CYS A 1 107 ? -8.323 -2.196 23.376 1.00 82.19 107 CYS A CA 1
ATOM 885 C C . CYS A 1 107 ? -9.669 -2.148 24.089 1.00 82.19 107 CYS A C 1
ATOM 887 O O . CYS A 1 107 ? -10.723 -2.058 23.460 1.00 82.19 107 CYS A O 1
ATOM 889 N N . HIS A 1 108 ? -9.631 -2.147 25.419 1.00 80.69 108 HIS A N 1
ATOM 890 C CA . HIS A 1 108 ? -10.835 -1.966 26.213 1.00 80.69 108 HIS A CA 1
ATOM 891 C C . HIS A 1 108 ? -11.248 -0.488 26.212 1.00 80.69 108 HIS A C 1
ATOM 893 O O . HIS A 1 108 ? -10.484 0.372 26.642 1.00 80.69 108 HIS A O 1
ATOM 899 N N . TYR A 1 109 ? -12.474 -0.180 25.782 1.00 74.00 109 TYR A N 1
ATOM 900 C CA . TYR A 1 109 ? -12.960 1.204 25.660 1.00 74.00 109 TYR A CA 1
ATOM 901 C C . TYR A 1 109 ? -12.819 2.025 26.959 1.00 74.00 109 TYR A C 1
ATOM 903 O O . TYR A 1 109 ? -12.516 3.215 26.918 1.00 74.00 109 TYR A O 1
ATOM 911 N N . HIS A 1 110 ? -12.996 1.388 28.122 1.00 72.31 110 HIS A N 1
ATOM 912 C CA . HIS A 1 110 ? -12.930 2.059 29.426 1.00 72.31 110 HIS A CA 1
ATOM 913 C C . HIS A 1 110 ? -11.527 2.168 30.042 1.00 72.31 110 HIS A C 1
ATOM 915 O O . HIS A 1 110 ? -11.388 2.855 31.049 1.00 72.31 110 HIS A O 1
ATOM 921 N N . SER A 1 111 ? -10.498 1.493 29.509 1.00 71.81 111 SER A N 1
ATOM 922 C CA . SER A 1 111 ? -9.176 1.484 30.162 1.00 71.81 111 SER A CA 1
ATOM 923 C C . SER A 1 111 ? -8.386 2.778 29.953 1.00 71.81 111 SER A C 1
ATOM 925 O O . SER A 1 111 ? -7.407 3.001 30.656 1.00 71.81 111 SER A O 1
ATOM 927 N N . GLY A 1 112 ? -8.789 3.629 28.999 1.00 66.12 112 GLY A N 1
ATOM 928 C CA . GLY A 1 112 ? -8.159 4.929 28.726 1.00 66.12 112 GLY A CA 1
ATOM 929 C C . GLY A 1 112 ? -6.701 4.864 28.249 1.00 66.12 112 GLY A C 1
ATOM 930 O O . GLY A 1 112 ? -6.094 5.905 28.044 1.00 66.12 112 GLY A O 1
ATOM 931 N N . GLN A 1 113 ? -6.141 3.666 28.071 1.00 75.88 113 GLN A N 1
ATOM 932 C CA . GLN A 1 113 ? -4.728 3.428 27.769 1.00 75.88 113 GLN A CA 1
ATOM 933 C C . GLN A 1 113 ? -4.603 2.517 26.546 1.00 75.88 113 GLN A C 1
ATOM 935 O O . GLN A 1 113 ? -4.128 1.389 26.642 1.00 75.88 113 GLN A O 1
ATOM 940 N N . CYS A 1 114 ? -5.088 2.982 25.395 1.00 87.94 114 CYS A N 1
ATOM 941 C CA . CYS A 1 114 ? -4.869 2.313 24.116 1.00 87.94 114 CYS A CA 1
ATOM 942 C C . CYS A 1 114 ? -3.872 3.130 23.313 1.00 87.94 114 CYS A C 1
ATOM 944 O O . CYS A 1 114 ? -4.259 4.088 22.652 1.00 87.94 114 CYS A O 1
ATOM 946 N N . TYR A 1 115 ? -2.599 2.765 23.385 1.00 90.06 115 TYR A N 1
ATOM 947 C CA . TYR A 1 115 ? -1.554 3.493 22.689 1.00 90.06 115 TYR A CA 1
ATOM 948 C C . TYR A 1 115 ? -0.648 2.574 21.884 1.00 90.06 115 TYR A C 1
ATOM 950 O O . TYR A 1 115 ? -0.527 1.371 22.159 1.00 90.06 115 TYR A O 1
ATOM 958 N N . VAL A 1 116 ? -0.018 3.187 20.888 1.00 91.56 116 VAL A N 1
ATOM 95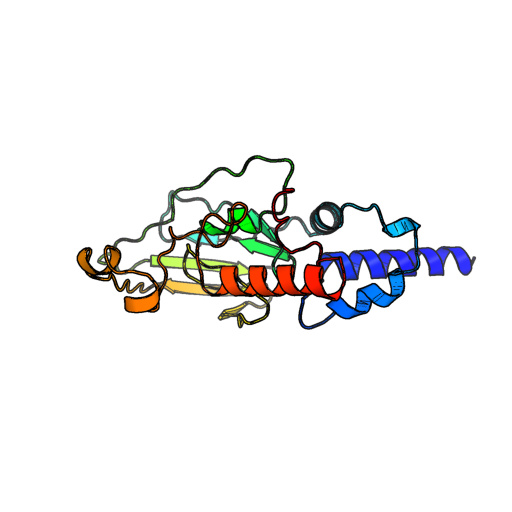9 C CA . VAL A 1 116 ? 1.119 2.650 20.149 1.00 91.56 116 VAL A CA 1
ATOM 960 C C . VAL A 1 116 ? 2.221 3.688 20.241 1.00 91.56 116 VAL A C 1
ATOM 962 O O . VAL A 1 116 ? 2.003 4.855 19.918 1.00 91.56 116 VAL A O 1
ATOM 965 N N . ARG A 1 117 ? 3.396 3.255 20.676 1.00 92.25 117 ARG A N 1
ATOM 966 C CA . ARG A 1 117 ? 4.616 4.048 20.649 1.00 92.25 117 ARG A CA 1
ATOM 967 C C . ARG A 1 117 ? 5.558 3.460 19.611 1.00 92.25 117 ARG A C 1
ATOM 969 O O . ARG A 1 117 ? 5.750 2.248 19.595 1.00 92.25 117 ARG A O 1
ATOM 976 N N . VAL A 1 118 ? 6.108 4.312 18.760 1.00 91.06 118 VAL A N 1
ATOM 977 C CA . VAL A 1 118 ? 7.043 3.956 17.694 1.00 91.06 118 VAL A CA 1
ATOM 978 C C . VAL A 1 118 ? 8.316 4.762 17.897 1.00 91.06 118 VAL A C 1
ATOM 980 O O . VAL A 1 118 ? 8.273 5.992 17.894 1.00 91.06 118 VAL A O 1
ATOM 983 N N . ASP A 1 119 ? 9.436 4.069 18.049 1.00 88.75 119 ASP A N 1
ATOM 984 C CA . ASP A 1 119 ? 10.747 4.686 18.223 1.00 88.75 119 ASP A CA 1
ATOM 985 C C . ASP A 1 119 ? 11.524 4.615 16.902 1.00 88.75 119 ASP A C 1
ATOM 987 O O . ASP A 1 119 ? 11.828 3.523 16.405 1.00 88.75 119 ASP A O 1
ATOM 991 N N . SER A 1 120 ? 11.857 5.774 16.319 1.00 88.06 120 SER A N 1
ATOM 992 C CA . SER A 1 120 ? 12.692 5.821 15.119 1.00 88.06 120 SER A CA 1
ATOM 993 C C . SER A 1 120 ? 14.121 6.232 15.447 1.00 88.06 120 SER A C 1
ATOM 995 O O . SER A 1 120 ? 14.393 7.368 15.820 1.00 88.06 120 SER A O 1
ATOM 997 N N . GLN A 1 121 ? 15.072 5.313 15.271 1.00 82.31 121 GLN A N 1
ATOM 998 C CA . GLN A 1 121 ? 16.470 5.576 15.625 1.00 82.31 121 GLN A CA 1
ATOM 999 C C . GLN A 1 121 ? 17.236 6.318 14.523 1.00 82.31 121 GLN A C 1
ATOM 1001 O O . GLN A 1 121 ? 17.928 7.294 14.798 1.00 82.31 121 GLN A O 1
ATOM 1006 N N . SER A 1 122 ? 17.147 5.852 13.275 1.00 83.81 122 SER A N 1
ATOM 1007 C CA . SER A 1 122 ? 18.063 6.276 12.203 1.00 83.81 122 SER A CA 1
ATOM 1008 C C . SER A 1 122 ? 17.393 6.609 10.872 1.00 83.81 122 SER A C 1
ATOM 1010 O O . SER A 1 122 ? 18.082 7.033 9.946 1.00 83.81 122 SER A O 1
ATOM 1012 N N . THR A 1 123 ? 16.074 6.435 10.747 1.00 84.81 123 THR A N 1
ATOM 1013 C CA . THR A 1 123 ? 15.357 6.619 9.476 1.00 84.81 123 THR A CA 1
ATOM 1014 C C . THR A 1 123 ? 14.125 7.497 9.650 1.00 84.81 123 THR A C 1
ATOM 1016 O O . THR A 1 123 ? 13.477 7.486 10.688 1.00 84.81 123 THR A O 1
ATOM 1019 N N . ALA A 1 124 ? 13.807 8.310 8.646 1.00 89.69 124 ALA A N 1
ATOM 1020 C CA . ALA A 1 124 ? 12.522 8.993 8.632 1.00 89.69 124 ALA A CA 1
ATOM 1021 C C . ALA A 1 124 ? 11.441 7.980 8.239 1.00 89.69 124 ALA A C 1
ATOM 1023 O O . ALA A 1 124 ? 11.633 7.205 7.299 1.00 89.69 124 ALA A O 1
ATOM 1024 N N . VAL A 1 125 ? 10.313 7.979 8.946 1.00 90.00 125 VAL A N 1
ATOM 1025 C CA . VAL A 1 125 ? 9.200 7.067 8.678 1.00 90.00 125 VAL A CA 1
ATOM 1026 C C . VAL A 1 125 ? 7.923 7.842 8.457 1.00 90.00 125 VAL A C 1
ATOM 1028 O O . VAL A 1 125 ? 7.401 8.500 9.351 1.00 90.00 125 VAL A O 1
ATOM 1031 N N . ARG A 1 126 ? 7.360 7.671 7.267 1.00 92.88 126 ARG A N 1
ATOM 1032 C CA . ARG A 1 126 ? 6.007 8.099 6.933 1.00 92.88 126 ARG A CA 1
ATOM 1033 C C . ARG A 1 126 ? 5.019 7.007 7.334 1.00 92.88 126 ARG A C 1
ATOM 1035 O O . ARG A 1 126 ? 5.191 5.857 6.937 1.00 92.88 126 ARG A O 1
ATOM 1042 N N . TYR A 1 127 ? 3.976 7.353 8.087 1.00 93.69 127 TYR A N 1
ATOM 1043 C CA . TYR A 1 127 ? 3.021 6.371 8.606 1.00 93.69 127 TYR A CA 1
ATOM 1044 C C . TYR A 1 127 ? 1.570 6.689 8.235 1.00 93.69 127 TYR A C 1
ATOM 1046 O O . TYR A 1 127 ? 1.178 7.837 8.004 1.00 93.69 127 TYR A O 1
ATOM 1054 N N . PHE A 1 128 ? 0.761 5.632 8.191 1.00 95.44 128 PHE A N 1
ATOM 1055 C CA . PHE A 1 128 ? -0.665 5.680 7.895 1.00 95.44 128 PHE A CA 1
ATOM 1056 C C . PHE A 1 128 ? -1.423 4.956 9.002 1.00 95.44 128 PHE A C 1
ATOM 1058 O O . PHE A 1 128 ? -1.123 3.808 9.320 1.00 95.44 128 PHE A O 1
ATOM 1065 N N . VAL A 1 129 ? -2.424 5.623 9.565 1.00 94.00 129 VAL A N 1
ATOM 1066 C CA . VAL A 1 129 ? -3.366 5.052 10.525 1.00 94.00 129 VAL A CA 1
ATOM 1067 C C . VAL A 1 129 ? -4.718 4.929 9.842 1.00 94.00 129 VAL A C 1
ATOM 1069 O O . VAL A 1 129 ? -5.282 5.915 9.367 1.00 94.00 129 VAL A O 1
ATOM 1072 N N . HIS A 1 130 ? -5.252 3.714 9.795 1.00 93.38 130 HIS A N 1
ATOM 1073 C CA . HIS A 1 130 ? -6.549 3.430 9.193 1.00 93.38 130 HIS A CA 1
ATOM 1074 C C . HIS A 1 130 ? -7.245 2.257 9.898 1.00 93.38 130 HIS A C 1
ATOM 1076 O O . HIS A 1 130 ? -6.678 1.601 10.769 1.00 93.38 130 HIS A O 1
ATOM 1082 N N . SER A 1 131 ? -8.500 2.001 9.523 1.00 92.12 131 SER A N 1
ATOM 1083 C CA . SER A 1 131 ? -9.268 0.836 9.982 1.00 92.12 131 SER A CA 1
ATOM 1084 C C . SER A 1 131 ? -8.566 -0.480 9.601 1.00 92.12 131 SER A C 1
ATOM 1086 O O . SER A 1 131 ? -7.959 -0.538 8.529 1.00 92.12 131 SER A O 1
ATOM 1088 N N . PRO A 1 132 ? -8.699 -1.566 10.388 1.00 92.69 132 PRO A N 1
ATOM 1089 C CA . PRO A 1 132 ? -8.196 -2.889 9.999 1.00 92.69 132 PRO A CA 1
ATOM 1090 C C . PRO A 1 132 ? -8.840 -3.441 8.713 1.00 92.69 132 PRO A C 1
ATOM 1092 O O . PRO A 1 132 ? -8.310 -4.376 8.114 1.00 92.69 132 PRO A O 1
ATOM 1095 N N . TYR A 1 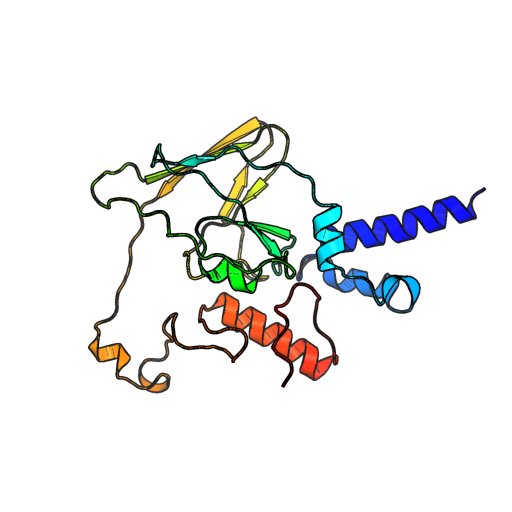133 ? -9.970 -2.863 8.293 1.00 93.12 133 TYR A N 1
ATOM 1096 C CA . TYR A 1 133 ? -10.690 -3.158 7.051 1.00 93.12 133 TYR A CA 1
ATOM 1097 C C . TYR A 1 133 ? -10.414 -2.105 5.965 1.00 93.12 133 TYR A C 1
ATOM 1099 O O . TYR A 1 133 ? -11.312 -1.719 5.220 1.00 93.12 133 TYR A O 1
ATOM 1107 N N . GLU A 1 134 ? -9.201 -1.564 5.906 1.00 93.50 134 GLU A N 1
ATOM 1108 C CA . GLU A 1 134 ? -8.819 -0.532 4.942 1.00 93.50 134 GLU A CA 1
ATOM 1109 C C . GLU A 1 134 ? -7.358 -0.707 4.509 1.00 93.50 134 GLU A C 1
ATOM 1111 O O . GLU A 1 134 ? -6.602 -1.448 5.139 1.00 93.50 134 GLU A O 1
ATOM 1116 N N . ILE A 1 135 ? -6.979 -0.051 3.410 1.00 94.19 135 ILE A N 1
ATOM 1117 C CA . ILE A 1 135 ? -5.613 -0.056 2.873 1.00 94.19 135 ILE A CA 1
ATOM 1118 C C . ILE A 1 135 ? -5.161 1.351 2.470 1.00 94.19 135 ILE A C 1
ATOM 1120 O O . ILE A 1 135 ? -5.978 2.196 2.093 1.00 94.19 135 ILE A O 1
ATOM 1124 N N . SER A 1 136 ? -3.848 1.581 2.456 1.00 94.25 136 SER A N 1
ATOM 1125 C CA . SER A 1 136 ? -3.261 2.781 1.853 1.00 94.25 136 SER A CA 1
ATOM 1126 C C . SER A 1 136 ? -3.222 2.668 0.326 1.00 94.25 136 SER A C 1
ATOM 1128 O O . SER A 1 136 ? -2.810 1.652 -0.241 1.00 94.25 136 SER A O 1
ATOM 1130 N N . THR A 1 137 ? -3.667 3.723 -0.353 1.00 93.31 137 THR A N 1
ATOM 1131 C CA . THR A 1 137 ? -3.745 3.812 -1.820 1.00 93.31 137 THR A CA 1
ATOM 1132 C C . THR A 1 137 ? -3.220 5.148 -2.317 1.00 93.31 137 THR A C 1
ATOM 1134 O O . THR A 1 137 ? -2.890 6.025 -1.524 1.00 93.31 137 THR A O 1
ATOM 1137 N N . ALA A 1 138 ? -3.212 5.352 -3.636 1.00 92.00 138 ALA A N 1
ATOM 1138 C CA . ALA A 1 138 ? -2.739 6.585 -4.246 1.00 92.00 138 ALA A CA 1
ATOM 1139 C C . ALA A 1 138 ? -3.496 7.825 -3.750 1.00 92.00 138 ALA A C 1
ATOM 1141 O O . ALA A 1 138 ? -3.005 8.932 -3.898 1.00 92.00 138 ALA A O 1
ATOM 1142 N N . ILE A 1 139 ? -4.717 7.700 -3.227 1.00 91.19 139 ILE A N 1
ATOM 1143 C CA . ILE A 1 139 ? -5.487 8.843 -2.706 1.00 91.19 139 ILE A CA 1
ATOM 1144 C C . ILE A 1 139 ? -5.390 9.007 -1.190 1.00 91.19 139 ILE A C 1
ATOM 1146 O O . ILE A 1 139 ? -5.951 9.961 -0.656 1.00 91.19 139 ILE A O 1
ATOM 1150 N N . SER A 1 140 ? -4.711 8.088 -0.508 1.00 92.44 140 SER A N 1
ATOM 1151 C CA . SER A 1 140 ? -4.505 8.155 0.931 1.00 92.44 140 SER A CA 1
ATOM 1152 C C . SER A 1 140 ? -3.440 9.202 1.233 1.00 92.44 140 SER A C 1
ATOM 1154 O O . SER A 1 140 ? -2.339 9.150 0.689 1.00 92.44 140 SER A O 1
ATOM 1156 N N . ASN A 1 141 ? -3.760 10.137 2.123 1.00 92.25 141 ASN A N 1
ATOM 1157 C CA . ASN A 1 141 ? -2.756 11.032 2.681 1.00 92.25 141 ASN A CA 1
ATOM 1158 C C . ASN A 1 141 ? -2.075 10.339 3.867 1.00 92.25 141 ASN A C 1
ATOM 1160 O O . ASN A 1 141 ? -2.765 9.654 4.631 1.00 92.25 141 ASN A O 1
ATOM 1164 N N . PRO A 1 142 ? -0.757 10.515 4.044 1.00 94.19 142 PRO A N 1
ATOM 1165 C CA . PRO A 1 142 ? -0.075 10.080 5.254 1.00 94.19 142 PRO A CA 1
ATOM 1166 C C . PRO A 1 142 ? -0.729 10.691 6.487 1.00 94.19 142 PRO A C 1
ATOM 1168 O O . PRO A 1 142 ? -1.149 11.849 6.463 1.00 94.19 142 PRO A O 1
ATOM 1171 N N . THR A 1 143 ? -0.804 9.921 7.568 1.00 95.50 143 THR A N 1
ATOM 1172 C CA . THR A 1 143 ? -1.259 10.450 8.859 1.00 95.50 143 THR A CA 1
ATOM 1173 C C . THR A 1 143 ? -0.197 11.366 9.456 1.00 95.50 143 THR A C 1
ATOM 1175 O O . THR A 1 143 ? -0.534 12.386 10.050 1.00 95.50 143 THR A O 1
ATOM 1178 N N . GLY A 1 144 ? 1.077 11.034 9.246 1.00 94.44 144 GLY A N 1
ATOM 1179 C CA . GLY A 1 144 ? 2.200 11.865 9.647 1.00 94.44 144 GLY A CA 1
ATOM 1180 C C . GLY A 1 144 ? 3.542 11.260 9.256 1.00 94.44 144 GLY A C 1
ATOM 1181 O O . GLY A 1 144 ? 3.624 10.296 8.486 1.00 94.44 144 GLY A O 1
ATOM 1182 N N . GLU A 1 145 ? 4.592 11.846 9.816 1.00 94.19 145 GLU A N 1
ATOM 1183 C CA . GLU A 1 145 ? 5.981 11.434 9.657 1.00 94.19 145 GLU A CA 1
ATOM 1184 C C . GLU A 1 145 ? 6.683 11.478 11.021 1.00 94.19 145 GLU A C 1
ATOM 1186 O O . GLU A 1 145 ? 6.295 12.261 11.887 1.00 94.19 145 GLU A O 1
ATOM 1191 N N . VAL A 1 146 ? 7.673 10.606 11.207 1.00 91.75 146 VAL A N 1
ATOM 1192 C CA . VAL A 1 146 ? 8.567 10.544 12.371 1.00 91.75 146 VAL A CA 1
ATOM 1193 C C . VAL A 1 146 ? 9.987 10.705 11.856 1.00 91.75 146 VAL A C 1
ATOM 1195 O O . VAL A 1 146 ? 10.404 9.934 10.989 1.00 91.75 146 VAL A O 1
ATOM 1198 N N . LEU A 1 147 ? 10.726 11.695 12.346 1.00 92.81 147 LEU A N 1
ATOM 1199 C CA . LEU A 1 147 ? 12.100 11.933 11.912 1.00 92.81 147 LEU A CA 1
ATOM 1200 C C . LEU A 1 147 ? 13.092 11.021 12.663 1.00 92.81 147 LEU A C 1
ATOM 1202 O O . LEU A 1 147 ? 12.765 10.462 13.713 1.00 92.81 147 LEU A O 1
ATOM 1206 N N . PRO A 1 148 ? 14.326 10.849 12.152 1.00 91.38 148 PRO A N 1
ATOM 1207 C CA . PRO A 1 148 ? 15.361 10.106 12.864 1.00 91.38 148 PRO A CA 1
ATOM 1208 C C . PRO A 1 148 ? 15.635 10.695 14.254 1.00 91.38 148 PRO A C 1
ATOM 1210 O O . PRO A 1 148 ? 15.909 11.888 14.383 1.00 91.38 148 PRO A O 1
ATOM 1213 N N . GLY A 1 149 ? 15.612 9.848 15.282 1.00 89.94 149 GLY A N 1
ATOM 1214 C CA . GLY A 1 149 ? 15.806 10.238 16.679 1.00 89.94 149 GLY A CA 1
ATOM 1215 C C . GLY A 1 149 ? 14.537 10.728 17.381 1.00 89.94 149 GLY A C 1
ATOM 1216 O O . GLY A 1 149 ? 14.614 11.095 18.553 1.00 89.94 149 GLY A O 1
ATOM 1217 N N . GLU A 1 150 ? 13.389 10.737 16.698 1.00 91.62 150 GLU A N 1
ATOM 1218 C CA . GLU A 1 150 ? 12.097 11.068 17.295 1.00 91.62 150 GLU A CA 1
ATOM 1219 C C . GLU A 1 150 ? 11.337 9.823 17.769 1.00 91.62 150 GLU A C 1
ATOM 1221 O O . GLU A 1 150 ? 11.491 8.706 17.266 1.00 91.62 150 GLU A O 1
ATOM 1226 N N . GLU A 1 151 ? 10.462 10.061 18.741 1.00 92.00 151 GLU A N 1
ATOM 1227 C CA . GLU A 1 151 ? 9.504 9.097 19.262 1.00 92.00 151 GLU A CA 1
ATOM 1228 C C . GLU A 1 151 ? 8.092 9.573 18.922 1.00 92.00 151 GLU A C 1
ATOM 1230 O O . GLU A 1 151 ? 7.722 10.719 19.189 1.00 92.00 151 GLU A O 1
ATOM 1235 N N . LEU A 1 152 ? 7.286 8.674 18.364 1.00 92.69 152 LEU A N 1
ATOM 1236 C CA . LEU A 1 152 ? 5.871 8.905 18.115 1.00 92.69 152 LEU A CA 1
ATOM 1237 C C . LEU A 1 152 ? 5.039 8.132 19.129 1.00 92.69 152 LEU A C 1
ATOM 1239 O O . LEU A 1 152 ? 5.115 6.908 19.185 1.00 92.69 152 LEU A O 1
ATOM 1243 N N . VAL A 1 153 ? 4.171 8.830 19.858 1.00 93.25 153 VAL A N 1
ATOM 1244 C CA . VAL A 1 153 ? 3.163 8.218 20.732 1.00 93.25 153 VAL A CA 1
ATOM 1245 C C . VAL A 1 153 ? 1.778 8.557 20.197 1.00 93.25 153 VAL A C 1
ATOM 1247 O O . VAL A 1 153 ? 1.426 9.728 20.063 1.00 93.25 153 VAL A O 1
ATOM 1250 N N . ILE A 1 154 ? 0.993 7.529 19.874 1.00 91.19 154 ILE A N 1
ATOM 1251 C CA . ILE A 1 154 ? -0.385 7.665 19.398 1.00 91.19 154 ILE A CA 1
ATOM 1252 C C . ILE A 1 154 ? -1.327 7.085 20.446 1.00 91.19 154 ILE A C 1
ATOM 1254 O O . ILE A 1 154 ? -1.319 5.875 20.668 1.00 91.19 154 ILE A O 1
ATOM 1258 N N . ASP A 1 155 ? -2.183 7.931 21.017 1.00 90.69 155 ASP A N 1
ATOM 1259 C CA . ASP A 1 155 ? -3.310 7.522 21.854 1.00 90.69 155 ASP A CA 1
ATOM 1260 C C . ASP A 1 155 ? -4.578 7.353 21.007 1.00 90.69 155 ASP A C 1
ATOM 1262 O O . ASP A 1 155 ? -5.081 8.290 20.380 1.00 90.69 155 ASP A O 1
ATOM 1266 N N . TYR A 1 156 ? -5.126 6.142 20.994 1.00 87.12 156 TYR A N 1
ATOM 1267 C CA . TYR A 1 156 ? -6.297 5.790 20.205 1.00 87.12 156 TYR A CA 1
ATOM 1268 C C . TYR A 1 156 ? -7.586 5.948 21.004 1.00 87.12 156 TYR A C 1
ATOM 1270 O O . TYR A 1 156 ? -7.817 5.283 22.015 1.00 87.12 156 TYR A O 1
ATOM 1278 N N . LYS A 1 157 ? -8.501 6.747 20.452 1.00 83.88 157 LYS A N 1
ATOM 1279 C CA . LYS A 1 157 ? -9.916 6.758 20.827 1.00 83.88 157 LYS A CA 1
ATOM 1280 C C . LYS A 1 157 ? -10.752 6.332 19.625 1.00 83.88 157 LYS A C 1
ATOM 1282 O O . LYS A 1 157 ? -11.059 7.142 18.754 1.00 83.88 157 LYS A O 1
ATOM 1287 N N . VAL A 1 158 ? -11.104 5.051 19.576 1.00 79.06 158 VAL A N 1
ATOM 1288 C CA . VAL A 1 158 ? -11.864 4.476 18.459 1.00 79.06 158 VAL A CA 1
ATOM 1289 C C . VAL A 1 158 ? -13.361 4.623 18.720 1.00 79.06 158 VAL A C 1
ATOM 1291 O O . VAL A 1 158 ? -13.852 4.271 19.791 1.00 79.06 158 VAL A O 1
ATOM 1294 N N . VAL A 1 159 ? -14.087 5.138 17.728 1.00 81.31 159 VAL A N 1
ATOM 1295 C CA . VAL A 1 159 ? -15.553 5.193 17.718 1.00 81.31 159 VAL A CA 1
ATOM 1296 C C . VAL A 1 159 ? -16.034 4.361 16.539 1.00 81.31 159 VAL A C 1
ATOM 1298 O O . VAL A 1 159 ? -15.712 4.668 15.393 1.00 81.31 159 VAL A O 1
ATOM 1301 N N . GLU A 1 160 ? -16.802 3.313 16.817 1.00 80.69 160 GLU A N 1
ATOM 1302 C CA . GLU A 1 160 ? -17.422 2.482 15.789 1.00 80.69 160 GLU A CA 1
ATOM 1303 C C . GLU A 1 160 ? -18.898 2.855 15.640 1.00 80.69 160 GLU A C 1
ATOM 1305 O O . GLU A 1 160 ? -19.636 2.946 16.621 1.00 80.69 160 GLU A O 1
ATOM 1310 N N . ILE A 1 161 ? -19.331 3.072 14.399 1.00 82.19 161 ILE A N 1
ATOM 1311 C CA . ILE A 1 161 ? -20.734 3.313 14.068 1.00 82.19 161 ILE A CA 1
ATOM 1312 C C . ILE A 1 161 ? -21.259 2.056 13.388 1.00 82.19 161 ILE A C 1
ATOM 1314 O O . ILE A 1 161 ? -20.857 1.733 12.271 1.00 82.19 161 ILE A O 1
ATOM 1318 N N . GLN A 1 162 ? -22.181 1.362 14.050 1.00 85.00 162 GLN A N 1
ATOM 1319 C CA . GLN A 1 162 ? -22.836 0.185 13.492 1.00 85.00 162 GLN A CA 1
ATOM 1320 C C . GLN A 1 162 ? -24.239 0.530 12.997 1.00 85.00 162 GLN A C 1
ATOM 1322 O O . GLN A 1 162 ? -25.007 1.235 13.654 1.00 85.00 162 GLN A O 1
ATOM 1327 N N . ALA A 1 163 ? -24.583 0.015 11.820 1.00 87.25 163 ALA A N 1
ATOM 1328 C CA . ALA A 1 163 ? -25.943 0.086 11.305 1.00 87.25 163 ALA A CA 1
ATOM 1329 C C . ALA A 1 163 ? -26.827 -0.976 11.978 1.00 87.25 163 ALA A C 1
ATOM 1331 O O . ALA A 1 163 ? -26.350 -2.053 12.340 1.00 87.25 163 ALA A O 1
ATOM 1332 N N . SER A 1 164 ? -28.134 -0.709 12.082 1.00 91.19 164 SER A N 1
ATOM 1333 C CA . SER A 1 164 ? -29.101 -1.725 12.519 1.00 91.19 164 SER A CA 1
ATOM 1334 C C . SER A 1 164 ? -28.989 -2.980 11.638 1.00 91.19 164 SER A C 1
ATOM 1336 O O . SER A 1 164 ? -28.920 -2.838 10.412 1.00 91.19 164 SER A O 1
ATOM 1338 N N . PRO A 1 165 ? -29.056 -4.202 12.207 1.00 90.19 165 PRO A N 1
ATOM 1339 C CA . PRO A 1 165 ? -29.008 -5.443 11.430 1.00 90.19 165 PRO A CA 1
ATOM 1340 C C . PRO A 1 165 ? -30.045 -5.504 10.298 1.00 90.19 165 PRO A C 1
ATOM 1342 O O . PRO A 1 165 ? -29.785 -6.086 9.247 1.00 90.19 165 PRO A O 1
ATOM 1345 N N . SER A 1 166 ? -31.194 -4.844 10.476 1.00 92.69 166 SER A N 1
ATOM 1346 C CA . SER A 1 166 ? -32.253 -4.737 9.463 1.00 92.69 166 SER A CA 1
ATOM 1347 C C . SER A 1 166 ? -31.792 -4.078 8.155 1.00 92.69 166 SER A C 1
ATOM 1349 O O . SER A 1 166 ? -32.259 -4.452 7.080 1.00 92.69 166 SER A O 1
ATOM 1351 N N . VAL A 1 167 ? -30.826 -3.154 8.217 1.00 92.38 167 VAL A N 1
ATOM 1352 C CA . VAL A 1 167 ? -30.274 -2.460 7.042 1.00 92.38 167 VAL A CA 1
ATOM 1353 C C . VAL A 1 167 ? -29.528 -3.433 6.128 1.00 92.38 167 VAL A C 1
ATOM 1355 O O . VAL A 1 167 ? -29.546 -3.256 4.911 1.00 92.38 167 VAL A O 1
ATOM 1358 N N . LYS A 1 168 ? -28.939 -4.504 6.681 1.00 91.06 168 LYS A N 1
ATOM 1359 C CA . LYS A 1 168 ? -28.219 -5.521 5.901 1.00 91.06 168 LYS A CA 1
ATOM 1360 C C . LYS A 1 168 ? -29.136 -6.326 4.977 1.00 91.06 168 LYS A C 1
ATOM 1362 O O . LYS A 1 168 ? -28.676 -6.815 3.952 1.00 91.06 168 LYS A O 1
ATOM 1367 N N . GLY A 1 169 ? -30.430 -6.409 5.298 1.00 92.19 169 GLY A N 1
ATOM 1368 C CA . GLY A 1 169 ? -31.439 -7.033 4.439 1.00 92.19 169 GLY A CA 1
ATOM 1369 C C . GLY A 1 169 ? -31.844 -6.189 3.224 1.00 92.19 169 GLY A C 1
ATOM 1370 O O . GLY A 1 169 ? -32.487 -6.707 2.313 1.00 92.19 169 GLY A O 1
ATOM 1371 N N . LEU A 1 170 ? -31.487 -4.899 3.182 1.00 94.56 170 LEU A N 1
ATOM 1372 C CA . LEU A 1 170 ? -31.782 -4.031 2.043 1.00 94.56 170 LEU A CA 1
ATOM 1373 C C . LEU A 1 170 ? -30.798 -4.277 0.8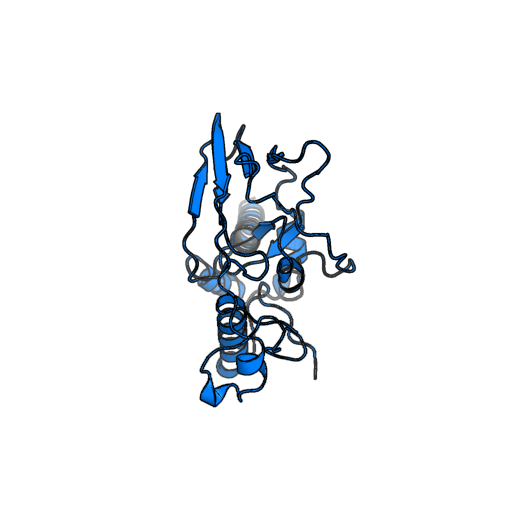97 1.00 94.56 170 LEU A C 1
ATOM 1375 O O . LEU A 1 170 ? -29.593 -4.452 1.109 1.00 94.56 170 LEU A O 1
ATOM 1379 N N . ARG A 1 171 ? -31.299 -4.193 -0.342 1.00 93.81 171 ARG A N 1
ATOM 1380 C CA . ARG A 1 171 ? -30.442 -4.242 -1.532 1.00 93.81 171 ARG A CA 1
ATOM 1381 C C . ARG A 1 171 ? -29.430 -3.099 -1.505 1.00 93.81 171 ARG A C 1
ATOM 1383 O O . ARG A 1 171 ? -29.733 -2.002 -1.027 1.00 93.81 171 ARG A O 1
ATOM 1390 N N . THR A 1 172 ? -28.242 -3.339 -2.048 1.00 92.88 172 THR A N 1
ATOM 1391 C CA . THR A 1 172 ? -27.133 -2.375 -2.068 1.00 92.88 172 THR A CA 1
ATOM 1392 C C . THR A 1 172 ? -27.547 -1.041 -2.705 1.00 92.88 172 THR A C 1
ATOM 1394 O O . THR A 1 172 ? -27.171 0.014 -2.203 1.00 92.88 172 THR A O 1
ATOM 1397 N N . GLU A 1 173 ? -28.408 -1.050 -3.729 1.00 94.25 173 GLU A N 1
ATOM 1398 C CA . GLU A 1 173 ? -28.934 0.161 -4.381 1.00 94.25 173 GLU A CA 1
ATOM 1399 C C . GLU A 1 173 ? -29.858 0.979 -3.466 1.00 94.25 173 GLU A C 1
ATOM 1401 O O . GLU A 1 173 ? -29.915 2.205 -3.574 1.00 94.25 173 GLU A O 1
ATOM 1406 N N . GLN A 1 174 ? -30.578 0.316 -2.554 1.00 95.06 174 GLN A N 1
ATOM 1407 C CA . GLN A 1 174 ? -31.494 0.972 -1.617 1.00 95.06 174 GLN A CA 1
ATOM 1408 C C . GLN A 1 174 ? -30.729 1.658 -0.485 1.00 95.06 174 GLN A C 1
ATOM 1410 O O . GLN A 1 174 ? -31.042 2.796 -0.141 1.00 95.06 174 GLN A O 1
ATOM 1415 N N . ARG A 1 175 ? -29.715 0.989 0.077 1.00 93.75 175 ARG A N 1
ATOM 1416 C CA . ARG A 1 175 ? -28.904 1.535 1.183 1.00 93.75 175 ARG A CA 1
ATOM 1417 C C . ARG A 1 175 ? -27.702 2.367 0.739 1.00 93.75 175 ARG A C 1
ATOM 1419 O O . ARG A 1 175 ? -27.141 3.087 1.556 1.00 93.75 175 ARG A O 1
ATOM 1426 N N . ARG A 1 176 ? -27.318 2.296 -0.542 1.00 91.38 176 ARG A N 1
ATOM 1427 C CA . ARG A 1 176 ? -26.226 3.072 -1.165 1.00 91.38 176 ARG A CA 1
ATOM 1428 C C . ARG A 1 176 ? -24.860 2.927 -0.477 1.00 91.38 176 ARG A C 1
ATOM 1430 O O . ARG A 1 176 ? -23.995 3.783 -0.635 1.00 91.38 176 ARG A O 1
ATOM 1437 N N . CYS A 1 177 ? -24.651 1.847 0.266 1.00 89.31 177 CYS A N 1
ATOM 1438 C CA . CYS A 1 177 ? -23.391 1.510 0.922 1.00 89.31 177 CYS A CA 1
ATOM 1439 C C . CYS A 1 177 ? -23.117 0.011 0.777 1.00 89.31 177 CYS A C 1
ATOM 1441 O O . CYS A 1 177 ? -24.027 -0.749 0.444 1.00 89.31 177 CYS A O 1
ATOM 1443 N N . LYS A 1 178 ? -21.872 -0.403 1.028 1.00 91.06 178 LYS A N 1
ATOM 1444 C CA . LYS A 1 178 ? -21.453 -1.807 1.076 1.00 91.06 178 LYS A CA 1
ATOM 1445 C C . LYS A 1 178 ? -20.820 -2.135 2.429 1.00 91.06 178 LYS A C 1
ATOM 1447 O O . LYS A 1 178 ? -20.162 -1.281 3.018 1.00 91.06 178 LYS A O 1
ATOM 1452 N N . TYR A 1 179 ? -21.031 -3.356 2.901 1.00 90.94 179 TYR A N 1
ATOM 1453 C CA . TYR A 1 179 ? -20.412 -3.933 4.086 1.00 90.94 179 TYR A CA 1
ATOM 1454 C C . TYR A 1 179 ? -19.063 -4.573 3.735 1.00 90.94 179 TYR A C 1
ATOM 1456 O O . TYR A 1 179 ? -18.881 -5.000 2.593 1.00 90.94 179 TYR A O 1
ATOM 1464 N N . PRO A 1 180 ? -18.147 -4.706 4.711 1.00 90.88 180 PRO A N 1
ATOM 1465 C CA . PRO A 1 180 ? -16.846 -5.351 4.520 1.00 90.88 180 PRO A CA 1
ATOM 1466 C C . PRO A 1 180 ? -16.897 -6.756 3.902 1.00 90.88 180 PRO A C 1
ATOM 1468 O O . PRO A 1 180 ? -15.964 -7.151 3.206 1.00 90.88 180 PRO A O 1
ATOM 1471 N N . ASP A 1 181 ? -17.975 -7.510 4.132 1.00 90.75 181 ASP A N 1
ATOM 1472 C CA . ASP A 1 181 ? -18.170 -8.871 3.625 1.00 90.75 181 ASP A CA 1
ATOM 1473 C C . ASP A 1 181 ? -18.796 -8.942 2.218 1.00 90.75 181 ASP A C 1
ATOM 1475 O O . ASP A 1 181 ? -18.954 -10.031 1.669 1.00 90.75 181 ASP A O 1
ATOM 1479 N N . GLU A 1 182 ? -19.114 -7.806 1.590 1.00 91.75 182 GLU A N 1
ATOM 1480 C CA . GLU A 1 182 ? -19.660 -7.759 0.229 1.00 91.75 182 GLU A CA 1
ATOM 1481 C C . GLU A 1 182 ? -18.564 -7.655 -0.831 1.00 91.75 182 GLU A C 1
ATOM 1483 O O . GLU A 1 182 ? -18.080 -6.572 -1.150 1.00 91.75 182 GLU A O 1
ATOM 1488 N N . TRP A 1 183 ? -18.201 -8.790 -1.424 1.00 91.81 183 TRP A N 1
ATOM 1489 C CA . TRP A 1 183 ? -17.014 -8.917 -2.272 1.00 91.81 183 TRP A CA 1
ATOM 1490 C C . TRP A 1 183 ? -17.006 -7.974 -3.484 1.00 91.81 183 TRP A C 1
ATOM 1492 O O . TRP A 1 183 ? -18.029 -7.705 -4.123 1.00 91.81 183 TRP A O 1
ATOM 1502 N N . ILE A 1 184 ? -15.809 -7.492 -3.825 1.00 91.06 184 ILE A N 1
ATOM 1503 C CA . ILE A 1 184 ? -15.567 -6.685 -5.027 1.00 91.06 184 ILE A CA 1
ATOM 1504 C C . ILE A 1 184 ? -15.412 -7.592 -6.253 1.00 91.06 184 ILE A C 1
ATOM 1506 O O . ILE A 1 184 ? -15.923 -7.277 -7.330 1.00 91.06 184 ILE A O 1
ATOM 1510 N N . SER A 1 185 ? -14.694 -8.703 -6.096 1.00 89.88 185 SER A N 1
ATOM 1511 C CA . SER A 1 185 ? -14.458 -9.716 -7.128 1.00 89.88 185 SER A CA 1
ATOM 1512 C C . SER A 1 185 ? -14.039 -11.040 -6.483 1.00 89.88 185 SER A C 1
ATOM 1514 O O . SER A 1 185 ? -13.783 -11.092 -5.282 1.00 89.88 185 SER A O 1
ATOM 1516 N N . ASP A 1 186 ? -13.902 -12.109 -7.272 1.00 86.69 186 ASP A N 1
ATOM 1517 C CA . ASP A 1 186 ? -13.450 -13.417 -6.765 1.00 86.69 186 ASP A CA 1
ATOM 1518 C C . ASP A 1 186 ? -12.057 -13.361 -6.116 1.00 86.69 186 ASP A C 1
ATOM 1520 O O . ASP A 1 186 ? -11.725 -14.171 -5.256 1.00 86.69 186 ASP A O 1
ATOM 1524 N N . SER A 1 187 ? -11.235 -12.389 -6.523 1.00 85.25 187 SER A N 1
ATOM 1525 C CA . SER A 1 187 ? -9.865 -12.199 -6.020 1.00 85.25 187 SER A CA 1
ATOM 1526 C C . SER A 1 187 ? -9.795 -11.283 -4.806 1.00 85.25 187 SER A C 1
ATOM 1528 O O . SER A 1 187 ? -8.838 -11.353 -4.045 1.00 85.25 187 SER A O 1
ATOM 1530 N N . ILE A 1 188 ? -10.791 -10.412 -4.639 1.00 90.06 188 ILE A N 1
ATOM 1531 C CA . ILE A 1 188 ? -10.890 -9.476 -3.521 1.00 90.06 188 ILE A CA 1
ATOM 1532 C C . ILE A 1 188 ? -12.239 -9.726 -2.854 1.00 90.06 188 ILE A C 1
ATOM 1534 O O . ILE A 1 188 ? -13.249 -9.072 -3.143 1.00 90.06 188 ILE A O 1
ATOM 1538 N N . ARG A 1 189 ? -12.241 -10.722 -1.961 1.00 91.56 189 ARG A N 1
ATOM 1539 C CA . ARG A 1 189 ? -13.415 -11.196 -1.213 1.00 91.56 189 ARG A CA 1
ATOM 1540 C C . ARG A 1 189 ? -13.705 -10.329 0.014 1.00 91.56 189 ARG A C 1
ATOM 1542 O O . ARG A 1 189 ? -13.976 -10.825 1.101 1.00 91.56 189 ARG A O 1
ATOM 1549 N N . ALA A 1 190 ? -13.620 -9.023 -0.183 1.00 93.31 190 ALA A N 1
ATOM 1550 C CA . ALA A 1 190 ? -13.759 -8.003 0.838 1.00 93.31 190 ALA A CA 1
ATOM 1551 C C . ALA A 1 190 ? -14.143 -6.670 0.190 1.00 93.31 190 ALA A C 1
ATOM 1553 O O . ALA A 1 190 ? -13.952 -6.493 -1.017 1.00 93.31 190 ALA A O 1
ATOM 1554 N N . TYR A 1 191 ? -14.641 -5.726 0.986 1.00 94.31 191 TYR A N 1
ATOM 1555 C CA . TYR A 1 191 ? -14.895 -4.363 0.539 1.00 94.31 191 TYR A CA 1
ATOM 1556 C C . TYR A 1 191 ? -14.344 -3.323 1.508 1.00 94.31 191 TYR A C 1
ATOM 1558 O O . TYR A 1 191 ? -14.723 -3.256 2.672 1.00 94.31 191 TYR A O 1
ATOM 1566 N N . SER A 1 192 ? -13.541 -2.421 0.956 1.00 94.25 192 SER A N 1
ATOM 1567 C CA . SER A 1 192 ? -13.363 -1.067 1.465 1.00 94.25 192 SER A CA 1
ATOM 1568 C C . SER A 1 192 ? -13.454 -0.087 0.305 1.00 94.25 192 SER A C 1
ATOM 1570 O O . SER A 1 192 ? -13.388 -0.476 -0.870 1.00 94.25 192 SER A O 1
ATOM 1572 N N . PHE A 1 193 ? -13.578 1.200 0.619 1.00 93.06 193 PHE A N 1
ATOM 1573 C CA . PHE A 1 193 ? -13.554 2.227 -0.414 1.00 93.06 193 PHE A CA 1
ATOM 1574 C C . PHE A 1 193 ? -12.223 2.204 -1.177 1.00 93.06 193 PHE A C 1
ATOM 1576 O O . PHE A 1 193 ? -12.222 2.202 -2.412 1.00 93.06 193 PHE A O 1
ATOM 1583 N N . SER A 1 194 ? -11.095 2.100 -0.470 1.00 94.06 194 SER A N 1
ATOM 1584 C CA . SER A 1 194 ? -9.774 2.138 -1.103 1.00 94.06 194 SER A CA 1
ATOM 1585 C C . SER A 1 194 ? -9.467 0.854 -1.882 1.00 94.06 194 SER A C 1
ATOM 1587 O O . SER A 1 194 ? -8.962 0.942 -3.003 1.00 94.06 194 SER A O 1
ATOM 1589 N N . LEU A 1 195 ? -9.870 -0.327 -1.386 1.00 93.25 195 LEU A N 1
ATOM 1590 C CA . LEU A 1 195 ? -9.793 -1.583 -2.149 1.00 93.25 195 LEU A CA 1
ATOM 1591 C C . LEU A 1 195 ? -10.595 -1.496 -3.449 1.00 93.25 195 LEU A C 1
ATOM 1593 O O . LEU A 1 195 ? -10.103 -1.880 -4.511 1.00 93.25 195 LEU A O 1
ATOM 1597 N N . CYS A 1 196 ? -11.817 -0.959 -3.387 1.00 93.12 196 CYS A N 1
ATOM 1598 C CA . CYS A 1 196 ? -12.667 -0.799 -4.563 1.00 93.12 196 CYS A CA 1
ATOM 1599 C C . CYS A 1 196 ? -12.031 0.138 -5.595 1.00 93.12 196 CYS A C 1
ATOM 1601 O O . CYS A 1 196 ? -12.052 -0.152 -6.794 1.00 93.12 196 CYS A O 1
ATOM 1603 N N . GLN A 1 197 ? -11.443 1.250 -5.148 1.00 93.69 197 GLN A N 1
ATOM 1604 C CA . GLN A 1 197 ? -10.764 2.182 -6.041 1.00 93.69 197 GLN A CA 1
ATOM 1605 C C . GLN A 1 197 ? -9.513 1.584 -6.685 1.00 93.69 197 GLN A C 1
ATOM 1607 O O . GLN A 1 197 ? -9.361 1.688 -7.902 1.00 93.69 197 GLN A O 1
ATOM 1612 N N . MET A 1 198 ? -8.647 0.941 -5.901 1.00 92.81 198 MET A N 1
ATOM 1613 C CA . MET A 1 198 ? -7.444 0.280 -6.415 1.00 92.81 198 MET A CA 1
ATOM 1614 C C . MET A 1 198 ? -7.821 -0.810 -7.431 1.00 92.81 198 MET A C 1
ATOM 1616 O O . MET A 1 198 ? -7.288 -0.835 -8.541 1.00 92.81 198 MET A O 1
ATOM 1620 N N . HIS A 1 199 ? -8.832 -1.632 -7.126 1.00 92.62 199 HIS A N 1
ATOM 1621 C CA . HIS A 1 199 ? -9.351 -2.633 -8.061 1.00 92.62 199 HIS A CA 1
ATOM 1622 C C . HIS A 1 199 ? -9.886 -2.000 -9.355 1.00 92.62 199 HIS A C 1
ATOM 1624 O O . HIS A 1 199 ? -9.628 -2.502 -10.450 1.00 92.62 199 HIS A O 1
ATOM 1630 N N . CYS A 1 200 ? -10.603 -0.876 -9.251 1.00 92.81 200 CYS A N 1
ATOM 1631 C CA . CYS A 1 200 ? -11.093 -0.134 -10.410 1.00 92.81 200 CYS A CA 1
ATOM 1632 C C . CYS A 1 200 ? -9.938 0.380 -11.286 1.00 92.81 200 CYS A C 1
ATOM 1634 O O . CYS A 1 200 ? -9.950 0.150 -12.495 1.00 92.81 200 CYS A O 1
ATOM 1636 N N . ARG A 1 201 ? -8.905 0.996 -10.690 1.00 93.06 201 ARG A N 1
ATOM 1637 C CA . ARG A 1 201 ? -7.700 1.449 -11.411 1.00 93.06 201 ARG A CA 1
ATOM 1638 C C . ARG A 1 201 ? -6.994 0.293 -12.107 1.00 93.06 201 ARG A C 1
ATOM 1640 O O . ARG A 1 201 ? -6.680 0.406 -13.288 1.00 93.06 201 ARG A O 1
ATOM 1647 N N . SER A 1 202 ? -6.815 -0.830 -11.411 1.00 92.19 202 SER A N 1
ATOM 1648 C CA . SER A 1 202 ? -6.200 -2.032 -11.979 1.00 92.19 202 SER A CA 1
ATOM 1649 C C . SER A 1 202 ? -6.986 -2.559 -13.182 1.00 92.19 202 SER A C 1
ATOM 1651 O O . SER A 1 202 ? -6.417 -2.844 -14.234 1.00 92.19 202 SER A O 1
ATOM 1653 N N . ARG A 1 203 ? -8.320 -2.621 -13.070 1.00 92.56 203 ARG A N 1
ATOM 1654 C CA . ARG A 1 203 ? -9.196 -3.054 -14.166 1.00 92.56 203 ARG A CA 1
ATOM 1655 C C . ARG A 1 203 ? -9.145 -2.097 -15.357 1.00 92.56 203 ARG A C 1
ATOM 1657 O O . ARG A 1 203 ? -9.118 -2.564 -16.492 1.00 92.56 203 ARG A O 1
ATOM 1664 N N . MET A 1 204 ? -9.125 -0.786 -15.116 1.00 93.38 204 MET A N 1
ATOM 1665 C CA . MET A 1 204 ? -8.979 0.210 -16.181 1.00 93.38 204 MET A CA 1
ATOM 1666 C C . MET A 1 204 ? -7.622 0.087 -16.880 1.00 93.38 204 MET A C 1
ATOM 1668 O O . MET A 1 204 ? -7.583 0.114 -18.105 1.00 93.38 204 MET A O 1
ATOM 1672 N N . ALA A 1 205 ? -6.534 -0.126 -16.134 1.00 92.75 205 ALA A N 1
ATOM 1673 C CA . ALA A 1 205 ? -5.209 -0.343 -16.715 1.00 92.75 205 ALA A CA 1
ATOM 1674 C C . ALA A 1 205 ? -5.204 -1.553 -17.664 1.00 92.75 205 ALA A C 1
ATOM 1676 O O . ALA A 1 205 ? -4.776 -1.434 -18.809 1.00 92.75 205 ALA A O 1
ATOM 1677 N N . VAL A 1 206 ? -5.785 -2.684 -17.248 1.00 92.75 206 VAL A N 1
ATOM 1678 C CA . VAL A 1 206 ? -5.903 -3.864 -18.122 1.00 92.75 206 VAL A CA 1
ATOM 1679 C C . VAL A 1 206 ? -6.794 -3.577 -19.335 1.00 92.75 206 VAL A C 1
ATOM 1681 O O . VAL A 1 206 ? -6.459 -3.984 -20.442 1.00 92.75 206 VAL A O 1
ATOM 1684 N N . MET A 1 207 ? -7.909 -2.865 -19.149 1.00 93.94 207 MET A N 1
ATOM 1685 C CA . MET A 1 207 ? -8.855 -2.560 -20.227 1.00 93.94 207 MET A CA 1
ATOM 1686 C C . MET A 1 207 ? -8.267 -1.638 -21.305 1.00 93.94 207 MET A C 1
ATOM 1688 O O . MET A 1 207 ? -8.532 -1.859 -22.482 1.00 93.94 207 MET A O 1
ATOM 1692 N N . PHE A 1 208 ? -7.498 -0.617 -20.919 1.00 95.31 208 PHE A N 1
ATOM 1693 C CA . PHE A 1 208 ? -6.965 0.381 -21.854 1.00 95.31 208 PHE A CA 1
ATOM 1694 C C . PHE A 1 208 ? -5.539 0.082 -22.328 1.00 95.31 208 PHE A C 1
ATOM 1696 O O . PHE A 1 208 ? -5.208 0.393 -23.468 1.00 95.31 208 PHE A O 1
ATOM 1703 N N . CYS A 1 209 ? -4.704 -0.527 -21.482 1.00 91.88 209 CYS A N 1
ATOM 1704 C CA . CYS A 1 209 ? -3.282 -0.753 -21.761 1.00 91.88 209 CYS A CA 1
ATOM 1705 C C . CYS A 1 209 ? -2.925 -2.235 -21.959 1.00 91.88 209 CYS A C 1
ATOM 1707 O O . CYS A 1 209 ? -1.816 -2.538 -22.387 1.00 91.88 209 CYS A O 1
ATOM 1709 N N . GLY A 1 210 ? -3.816 -3.172 -21.613 1.00 91.19 210 GLY A N 1
ATOM 1710 C CA . GLY A 1 210 ? -3.537 -4.614 -21.669 1.00 91.19 210 GLY A CA 1
ATOM 1711 C C . GLY A 1 210 ? -2.615 -5.132 -20.556 1.00 91.19 210 GLY A C 1
ATOM 1712 O O . GLY A 1 210 ? -2.334 -6.327 -20.496 1.00 91.19 210 GLY A O 1
ATOM 1713 N N . CYS A 1 211 ? -2.164 -4.264 -19.650 1.00 89.06 211 CYS A N 1
ATOM 1714 C CA . CYS A 1 211 ? -1.288 -4.597 -18.529 1.00 89.06 211 CYS A CA 1
ATOM 1715 C C . CYS A 1 211 ? -1.724 -3.860 -17.254 1.00 89.06 211 CYS A C 1
ATOM 1717 O O . CYS A 1 211 ? -2.571 -2.970 -17.285 1.00 89.06 211 CYS A O 1
ATOM 1719 N N . ARG A 1 212 ? -1.157 -4.240 -16.107 1.00 90.12 212 ARG A N 1
ATOM 1720 C CA . ARG A 1 212 ? -1.356 -3.544 -14.828 1.00 90.12 212 ARG A CA 1
ATOM 1721 C C . ARG A 1 212 ? -0.022 -3.380 -14.104 1.00 90.12 212 ARG A C 1
ATOM 1723 O O . ARG A 1 212 ? 0.854 -4.225 -14.303 1.00 90.12 212 ARG A O 1
ATOM 1730 N N . PRO A 1 213 ? 0.122 -2.361 -13.241 1.00 91.81 213 PRO A N 1
ATOM 1731 C CA . PRO A 1 213 ? 1.270 -2.256 -12.352 1.00 91.81 213 PRO A CA 1
ATOM 1732 C C . PRO A 1 213 ? 1.447 -3.517 -11.497 1.00 91.81 213 PRO A C 1
ATOM 1734 O O . PRO A 1 213 ? 0.466 -4.134 -11.075 1.00 91.81 213 PRO A O 1
ATOM 1737 N N . TYR A 1 214 ? 2.699 -3.892 -11.228 1.00 90.69 214 TYR A N 1
ATOM 1738 C CA . TYR A 1 214 ? 3.023 -5.136 -10.521 1.00 90.69 214 TYR A CA 1
ATOM 1739 C C . TYR A 1 214 ? 2.550 -5.142 -9.056 1.00 90.69 214 TYR A C 1
ATOM 1741 O O . TYR A 1 214 ? 2.339 -6.210 -8.485 1.00 90.69 214 TYR A O 1
ATOM 1749 N N . PHE A 1 215 ? 2.356 -3.957 -8.469 1.00 89.88 215 PHE A N 1
ATOM 1750 C CA . PHE A 1 215 ? 1.877 -3.758 -7.101 1.00 89.88 215 PHE A CA 1
ATOM 1751 C C . PHE A 1 215 ? 0.357 -3.879 -6.937 1.00 89.88 215 PHE A C 1
ATOM 1753 O O . PHE A 1 215 ? -0.155 -3.805 -5.823 1.00 89.88 215 PHE A O 1
ATOM 1760 N N . HIS A 1 216 ? -0.399 -4.049 -8.022 1.00 89.00 216 HIS A N 1
ATOM 1761 C CA . HIS A 1 216 ? -1.823 -4.358 -7.920 1.00 89.00 216 HIS A CA 1
ATOM 1762 C C . HIS A 1 216 ? -2.044 -5.857 -7.751 1.00 89.00 216 HIS A C 1
ATOM 1764 O O . HIS A 1 216 ? -1.380 -6.677 -8.388 1.00 89.00 216 HIS A O 1
ATOM 1770 N N . VAL A 1 217 ? -3.046 -6.212 -6.942 1.00 73.69 217 VAL A N 1
ATOM 1771 C CA . VAL A 1 217 ? -3.435 -7.605 -6.688 1.00 73.69 217 VAL A CA 1
ATOM 1772 C C . VAL A 1 217 ? -3.630 -8.327 -8.009 1.00 73.69 217 VAL A C 1
ATOM 1774 O O . VAL A 1 217 ? -4.364 -7.859 -8.892 1.00 73.69 217 VAL A O 1
ATOM 1777 N N . LYS A 1 218 ? -2.994 -9.495 -8.150 1.00 65.31 218 LYS A N 1
ATOM 1778 C CA . LYS A 1 218 ? -3.250 -10.340 -9.305 1.00 65.31 218 LYS A CA 1
ATOM 1779 C C . LYS A 1 218 ? -4.684 -10.855 -9.211 1.00 65.31 218 LYS A C 1
ATOM 1781 O O . LYS A 1 218 ? -4.947 -11.846 -8.548 1.00 65.31 218 LYS A O 1
ATOM 1786 N N . GLY A 1 219 ? -5.608 -10.172 -9.887 1.00 57.88 219 GLY A N 1
ATOM 1787 C CA . GLY A 1 219 ? -6.926 -10.720 -10.190 1.00 57.88 219 GLY A CA 1
ATOM 1788 C C . GLY A 1 219 ? -6.746 -12.135 -10.735 1.00 57.88 219 GLY A C 1
ATOM 1789 O O . GLY A 1 219 ? -5.906 -12.337 -11.621 1.00 57.88 219 GLY A O 1
ATOM 1790 N N . GLY A 1 220 ? -7.452 -13.087 -10.133 1.00 46.19 220 GLY A N 1
ATOM 1791 C CA . GLY A 1 220 ? -7.434 -14.499 -10.459 1.00 46.19 220 GLY A CA 1
ATOM 1792 C C . GLY A 1 220 ? -7.608 -14.684 -11.955 1.00 46.19 220 GLY A C 1
ATOM 1793 O O . GLY A 1 220 ? -8.372 -13.963 -12.604 1.00 46.19 220 GLY A O 1
ATOM 1794 N N . LYS A 1 221 ? -6.846 -15.625 -12.511 1.00 37.06 221 LYS A N 1
ATOM 1795 C CA . LYS A 1 221 ? -7.059 -16.060 -13.887 1.00 37.06 221 LYS A CA 1
ATOM 1796 C C . LYS A 1 221 ? -8.480 -16.625 -13.946 1.00 37.06 221 LYS A C 1
ATOM 1798 O O . LYS A 1 221 ? -8.791 -17.533 -13.179 1.00 37.06 221 LYS A O 1
ATOM 1803 N N . LYS A 1 222 ? -9.331 -16.036 -14.785 1.00 30.14 222 LYS A N 1
ATOM 1804 C CA . LYS A 1 222 ? -10.480 -16.775 -15.307 1.00 30.14 222 LYS A CA 1
ATOM 1805 C C . LYS A 1 222 ? -9.968 -17.890 -16.205 1.00 30.14 222 LYS A C 1
ATOM 1807 O O . LYS A 1 222 ? -8.949 -17.640 -16.890 1.00 30.14 222 LYS A O 1
#

pLDDT: mean 88.61, std 9.23, range [30.14, 96.69]

Organism: Arctia plantaginis (NCBI:txid874455)

Sequence (222 aa):
MGGSRRLVLYYMDFIELVADVSFRENLQNFWKYQADDTVKDLNLLELALAVHPNWTLDVTLSQKEANVIWHPVMTEVGMCLTFNSLYAEFQYMRQDMKWIPQPLLQCHYHSGQCYVRVDSQSTAVRYFVHSPYEISTAISNPTGEVLPGEELVIDYKVVEIQASPSVKGLRTEQRRCKYPDEWISDSIRAYSFSLCQMHCRSRMAVMFCGCRPYFHVKGGKK

InterPro domains:
  IPR001873 Epithelial sodium channel [PF00858] (57-218)

Radius of gyration: 20.07 Å; chains: 1; bounding box: 69×31×55 Å

Secondary structure (DSSP, 8-state):
-HHHHHHHHHHHHHHHHHHT--TTTTGGGGGGGTT-GGGTT--HHHHHHHHS-----EEEESSTTPPP--EEEEETTEEEEE-S-SGGGGTBS-TTSPP-PPPPP---TTSS--EEEEE-SSS-EEE----TT----TTPPPSEEE-TT-EEEEE------PPPGGGGGS-HHHH----TTS-SBTTB-S--HHHHHHHHHHHHHHHHHS---TTS--PPP-

Foldseek 3Di:
DPPVVVVVVVVVVVLVCLQQPALPPCPVVCVVCPPPPVCVPDLSLVSNVVPDDPDDWDKDWLPNPDDWDWFWFQENRGIDTDGQAQCSLQGGSPPVDDDDDDDGDDDDLPPQRGKMKTFAAAAKDFAADDDSLDDDYNPDDTPDIAHHGGMDMDRDNDDDDDDDPVLVPDDCVVNVDDAQQPAPAPQGRGDDPRLNVLVVQQVVCCVPPVHGPSSGGPDDDD